Protein AF-A0A3D3RLJ0-F1 (afdb_monomer)

Solvent-accessible surface area (backbone atoms only — not comparable to full-atom values): 13560 Å² total; per-residue (Å²): 111,69,66,59,53,52,29,53,51,27,51,74,69,72,37,46,69,63,21,50,57,50,47,61,55,46,62,79,76,52,66,61,88,41,45,72,49,36,34,52,52,54,50,51,54,49,51,45,35,45,78,69,66,74,50,54,67,69,55,49,44,53,53,42,52,55,43,39,50,55,78,36,96,69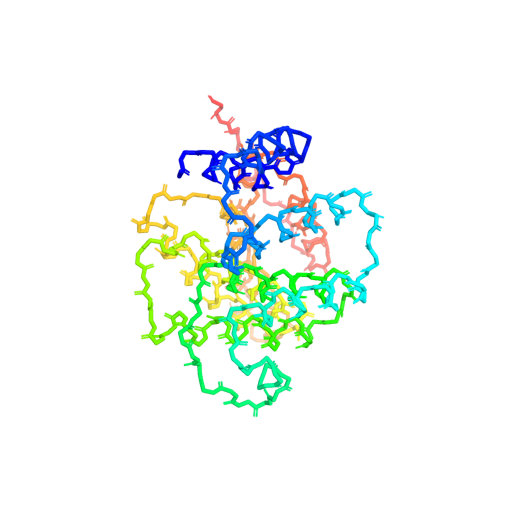,57,69,54,74,77,50,91,76,67,78,66,64,92,69,52,76,63,49,49,51,42,41,47,48,45,17,50,47,28,43,77,68,68,38,41,72,60,14,47,57,36,43,51,51,53,49,48,32,48,71,78,60,69,48,82,93,45,49,69,60,53,37,53,48,26,48,52,51,15,52,43,29,41,77,69,67,39,30,67,63,11,28,52,27,22,49,58,30,49,54,51,24,60,75,70,76,49,67,85,65,45,28,62,36,36,34,42,41,14,51,28,28,45,51,53,27,71,73,44,82,53,68,72,62,23,50,52,23,46,52,50,15,50,51,28,39,48,55,15,40,54,44,17,62,73,69,69,36,62,68,59,44,49,52,51,50,55,50,26,62,77,65,72,50,78,84,58,84,76,76,68,62,79,77,83,125

Nearest PDB structures (foldseek):
  3ro2-assembly1_A  TM=6.031E-01  e=3.476E-03  Mus musculus
  3sf4-assembly2_B  TM=4.672E-01  e=1.781E-03  Homo sapiens
  8amz-assembly1_P  TM=4.996E-01  e=2.260E-02  Spinacia oleracea
  7w3h-assembly1_V  TM=4.876E-01  e=8.738E-01  Homo sapiens
  9dze-assembly1_S  TM=3.596E-01  e=6.494E+00  synthetic construct

Secondary structure (DSSP, 8-state):
-HHHHHHHHHHHTT-HHHHHHHHHHHHTTS-TTSHHHHHHHHHHHHHHHHHTT-S-HHHHHHHHHHHHTTT-S-SGGGGSTT---PPPPHHHHHHHHHHHHHHHHTT-HHHHHHHHHHHHHHHHHH--GGGHHHHHHHHHHHHHHHHHTT-HHHHHHHHHHHHHHHHHTT--TTHHHHHHHHHHHHHHHHHH---HHHHHHHHHHHHHHHHHHHHHHHHTT-HHHHHHHHHHHHHHT-PPPGGGG-----

pLDDT: mean 89.8, std 11.54, range [36.69, 98.0]

Radius of gyration: 20.24 Å; Cα contacts (8 Å, |Δi|>4): 262; chains: 1; bounding box: 46×42×57 Å

Mean predicted aligned error: 5.66 Å

Structure (mmCIF, N/CA/C/O backbone):
data_AF-A0A3D3RLJ0-F1
#
_entry.id   AF-A0A3D3RLJ0-F1
#
loop_
_atom_site.group_PDB
_atom_site.id
_atom_site.type_symbol
_atom_site.label_atom_id
_atom_site.label_alt_id
_atom_site.label_comp_id
_atom_site.label_asym_id
_atom_site.label_entity_id
_atom_site.label_seq_id
_atom_site.pdbx_PDB_ins_code
_atom_site.Cartn_x
_atom_site.Cartn_y
_atom_site.Cartn_z
_atom_site.occupancy
_atom_site.B_iso_or_equiv
_atom_site.auth_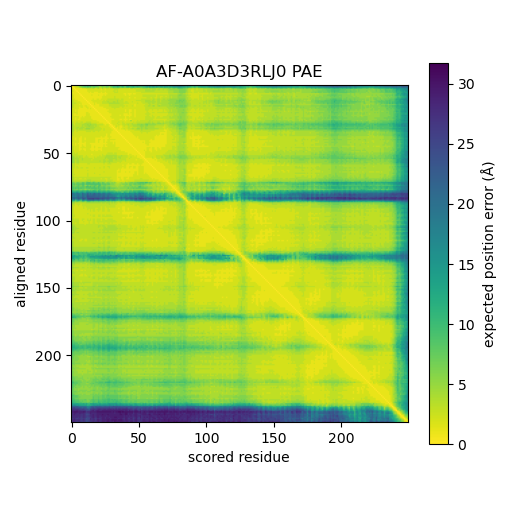seq_id
_atom_site.auth_comp_id
_atom_site.auth_asym_id
_atom_site.auth_atom_id
_atom_site.pdbx_PDB_model_num
ATOM 1 N N . GLN A 1 1 ? 24.036 0.919 -10.569 1.00 65.94 1 GLN A N 1
ATOM 2 C CA . GLN A 1 1 ? 23.345 0.578 -9.308 1.00 65.94 1 GLN A CA 1
ATOM 3 C C . GLN A 1 1 ? 23.006 1.834 -8.513 1.00 65.94 1 GLN A C 1
ATOM 5 O O . GLN A 1 1 ? 21.851 1.982 -8.149 1.00 65.94 1 GLN A O 1
ATOM 10 N N . GLU A 1 2 ? 23.947 2.771 -8.366 1.00 84.56 2 GLU A N 1
ATOM 11 C CA . GLU A 1 2 ? 23.741 4.093 -7.740 1.00 84.56 2 GLU A CA 1
ATOM 12 C C . GLU A 1 2 ? 22.526 4.865 -8.294 1.00 84.56 2 GLU A C 1
ATOM 14 O O . GLU A 1 2 ? 21.602 5.157 -7.544 1.00 84.56 2 GLU A O 1
ATOM 19 N N . LEU A 1 3 ? 22.425 5.036 -9.622 1.00 91.12 3 LEU A N 1
ATOM 20 C CA . LEU A 1 3 ? 21.278 5.726 -10.241 1.00 91.12 3 LEU A CA 1
ATOM 21 C C . LEU A 1 3 ? 19.913 5.102 -9.911 1.00 91.12 3 LEU A C 1
ATOM 23 O O . LEU A 1 3 ? 18.942 5.829 -9.758 1.00 91.12 3 LEU A O 1
ATOM 27 N N . ARG A 1 4 ? 19.814 3.768 -9.798 1.00 93.38 4 ARG A N 1
ATOM 28 C CA . ARG A 1 4 ? 18.534 3.114 -9.468 1.00 93.38 4 ARG A CA 1
ATOM 29 C C . ARG A 1 4 ? 18.098 3.435 -8.044 1.00 93.38 4 ARG A C 1
ATOM 31 O O . ARG A 1 4 ? 16.922 3.654 -7.797 1.00 93.38 4 ARG A O 1
ATOM 38 N N . TRP A 1 5 ? 19.054 3.473 -7.119 1.00 91.75 5 TRP A N 1
ATOM 39 C CA . TRP A 1 5 ? 18.778 3.817 -5.732 1.00 91.75 5 TRP A CA 1
ATOM 40 C C . TRP A 1 5 ? 18.291 5.266 -5.603 1.00 91.75 5 TRP A C 1
ATOM 42 O O . TRP A 1 5 ? 17.298 5.506 -4.924 1.00 91.75 5 TRP A O 1
ATOM 52 N N . GLU A 1 6 ? 18.931 6.211 -6.298 1.00 95.12 6 GLU A N 1
ATOM 53 C CA . GLU A 1 6 ? 18.507 7.619 -6.287 1.00 95.12 6 GLU A CA 1
ATOM 54 C C . GLU A 1 6 ? 17.127 7.815 -6.924 1.00 95.12 6 GLU A C 1
ATOM 56 O O . GLU A 1 6 ? 16.292 8.533 -6.377 1.00 95.12 6 GLU A O 1
ATOM 61 N N . ILE A 1 7 ? 16.857 7.142 -8.048 1.00 96.44 7 ILE A N 1
ATOM 62 C CA . ILE A 1 7 ? 15.535 7.152 -8.686 1.00 96.44 7 ILE A CA 1
ATOM 63 C C . ILE A 1 7 ? 14.475 6.631 -7.709 1.00 96.44 7 ILE A C 1
ATOM 65 O O . ILE A 1 7 ? 13.479 7.313 -7.471 1.00 96.44 7 ILE A O 1
ATOM 69 N N . ASP A 1 8 ? 14.700 5.460 -7.106 1.00 92.88 8 ASP A N 1
ATOM 70 C CA . ASP A 1 8 ? 13.771 4.857 -6.145 1.00 92.88 8 ASP A CA 1
ATOM 71 C C . ASP A 1 8 ? 13.544 5.769 -4.924 1.00 92.88 8 ASP A C 1
ATOM 73 O O . ASP A 1 8 ? 12.422 5.862 -4.422 1.00 92.88 8 ASP A O 1
ATOM 77 N N . PHE A 1 9 ? 14.584 6.475 -4.463 1.00 92.12 9 PHE A N 1
ATOM 78 C CA . PHE A 1 9 ? 14.473 7.469 -3.396 1.00 92.12 9 PHE A CA 1
ATOM 79 C C . PHE A 1 9 ? 13.554 8.629 -3.795 1.00 92.12 9 PHE A C 1
ATOM 81 O O . PHE A 1 9 ? 12.611 8.929 -3.063 1.00 92.12 9 PHE A O 1
ATOM 88 N N . TYR A 1 10 ? 13.780 9.250 -4.959 1.00 95.00 10 TYR A N 1
ATOM 89 C CA . TYR A 1 10 ? 12.960 10.370 -5.430 1.00 95.00 10 TYR A CA 1
ATOM 90 C C . TYR A 1 10 ? 11.506 9.969 -5.697 1.00 95.00 10 TYR A C 1
ATOM 92 O O . TYR A 1 10 ? 10.599 10.730 -5.351 1.00 95.00 10 TYR A O 1
ATOM 100 N N . ILE A 1 11 ? 11.268 8.763 -6.224 1.00 92.94 11 ILE A N 1
ATOM 101 C CA . ILE A 1 11 ? 9.917 8.191 -6.341 1.00 92.94 11 ILE A CA 1
ATOM 102 C C . ILE A 1 11 ? 9.271 8.067 -4.959 1.00 92.94 11 ILE A C 1
ATOM 104 O O . ILE A 1 11 ? 8.136 8.497 -4.775 1.00 92.94 11 ILE A O 1
ATOM 108 N N . GLY A 1 12 ? 9.997 7.532 -3.972 1.00 86.00 12 GLY A N 1
ATOM 109 C CA . GLY A 1 12 ? 9.488 7.340 -2.612 1.00 86.00 12 GLY A CA 1
ATOM 110 C C . GLY A 1 12 ? 9.082 8.632 -1.893 1.00 86.00 12 GLY A C 1
ATOM 111 O O . GLY A 1 12 ? 8.250 8.586 -0.990 1.00 86.00 12 GLY A O 1
ATOM 112 N N . ILE A 1 13 ? 9.632 9.781 -2.300 1.00 86.88 13 ILE A N 1
ATOM 113 C CA . ILE A 1 13 ? 9.264 11.111 -1.784 1.00 86.88 13 ILE A CA 1
ATOM 114 C C . ILE A 1 13 ? 8.429 11.936 -2.778 1.00 86.88 13 ILE A C 1
ATOM 116 O O . ILE A 1 13 ? 8.329 13.152 -2.622 1.00 86.88 13 ILE A O 1
ATOM 120 N N . HIS A 1 14 ? 7.834 11.293 -3.790 1.00 88.94 14 HIS A N 1
ATOM 121 C CA . HIS A 1 14 ? 6.952 11.905 -4.797 1.00 88.94 14 HIS A CA 1
ATOM 122 C C . HIS A 1 14 ? 7.591 13.045 -5.620 1.00 88.94 14 HIS A C 1
ATOM 124 O O . HIS A 1 14 ? 6.908 13.910 -6.168 1.00 88.94 14 HIS A O 1
ATOM 130 N N . LYS A 1 15 ? 8.920 13.044 -5.754 1.00 94.19 15 LYS A N 1
ATOM 131 C CA . LYS A 1 15 ? 9.687 14.000 -6.567 1.00 94.19 15 LYS A CA 1
ATOM 132 C C . LYS A 1 15 ? 9.944 13.439 -7.965 1.00 94.19 15 LYS A C 1
ATOM 134 O O . LYS A 1 15 ? 11.054 13.050 -8.328 1.00 94.19 15 LYS A O 1
ATOM 139 N N . VAL A 1 16 ? 8.870 13.342 -8.746 1.00 95.44 16 VAL A N 1
ATOM 140 C CA . VAL A 1 16 ? 8.878 12.612 -10.025 1.00 95.44 16 VAL A CA 1
ATOM 141 C C . VAL A 1 16 ? 9.687 13.282 -11.135 1.00 95.44 16 VAL A C 1
ATOM 143 O O . VAL A 1 16 ? 10.172 12.590 -12.023 1.00 95.44 16 VAL A O 1
ATOM 146 N N . ASN A 1 17 ? 9.891 14.601 -11.081 1.00 96.25 17 ASN A N 1
ATOM 147 C CA . ASN A 1 17 ? 10.682 15.316 -12.087 1.00 96.25 17 ASN A CA 1
ATOM 148 C C . ASN A 1 17 ? 12.181 15.014 -11.937 1.00 96.25 17 ASN A C 1
ATOM 150 O O . ASN A 1 17 ? 12.869 14.765 -12.925 1.00 96.25 17 ASN A O 1
ATOM 154 N N . GLU A 1 18 ? 12.685 14.989 -10.703 1.00 96.88 18 GLU A N 1
ATOM 155 C CA . GLU A 1 18 ? 14.054 14.587 -10.385 1.00 96.88 18 GLU A CA 1
ATOM 156 C C . GLU A 1 18 ? 14.287 13.113 -10.745 1.00 96.88 18 GLU A C 1
ATOM 158 O O . GLU A 1 18 ? 15.282 12.780 -11.395 1.00 96.88 18 GLU A O 1
ATOM 163 N N . ALA A 1 19 ? 13.328 12.239 -10.414 1.00 96.88 19 ALA A N 1
ATOM 164 C CA . ALA A 1 19 ? 13.372 10.833 -10.807 1.00 96.88 19 ALA A CA 1
ATOM 165 C C . ALA A 1 19 ? 13.430 10.663 -12.339 1.00 96.88 19 ALA A C 1
ATOM 167 O O . ALA A 1 19 ? 14.240 9.882 -12.838 1.00 96.88 19 ALA A O 1
ATOM 168 N N . GLU A 1 20 ? 12.628 11.417 -13.097 1.00 97.44 20 GLU A N 1
ATOM 169 C CA . GLU A 1 20 ? 12.595 11.363 -14.566 1.00 97.44 20 GLU A CA 1
ATOM 170 C C . GLU A 1 20 ? 13.924 11.805 -15.200 1.00 97.44 20 GLU A C 1
ATOM 172 O O . GLU A 1 20 ? 14.407 11.185 -16.153 1.00 97.44 20 GLU A O 1
ATOM 177 N N . GLN A 1 21 ? 14.563 12.848 -14.660 1.00 97.12 21 GLN A N 1
ATOM 178 C CA . GLN A 1 21 ? 15.877 13.298 -15.130 1.00 97.12 21 GLN A CA 1
ATOM 179 C C . GLN A 1 21 ? 16.934 12.199 -14.972 1.00 97.12 21 GLN A C 1
ATOM 181 O O . GLN A 1 21 ? 17.660 11.891 -15.923 1.00 97.12 21 GLN A O 1
ATOM 186 N N . LEU A 1 22 ? 16.987 11.562 -13.800 1.00 97.25 22 LEU A N 1
ATOM 187 C CA . LEU A 1 22 ? 17.911 10.459 -13.533 1.00 97.25 22 LEU A CA 1
ATOM 188 C C . LEU A 1 22 ? 17.583 9.216 -14.368 1.00 97.25 22 LEU A C 1
ATOM 190 O O . LEU A 1 22 ? 18.494 8.556 -14.876 1.00 97.25 22 LEU A O 1
ATOM 194 N N . LEU A 1 23 ? 16.299 8.926 -14.580 1.00 97.38 23 LEU A N 1
ATOM 195 C CA . LEU A 1 23 ? 15.846 7.828 -15.430 1.00 97.38 23 LEU A CA 1
ATOM 196 C C . LEU A 1 23 ? 16.336 8.001 -16.871 1.00 97.38 23 LEU A C 1
ATOM 198 O O . LEU A 1 23 ? 16.880 7.066 -17.459 1.00 97.38 23 LEU A O 1
ATOM 202 N N . ASN A 1 24 ? 16.234 9.214 -17.421 1.00 96.75 24 ASN A N 1
ATOM 203 C CA . ASN A 1 24 ? 16.733 9.538 -18.758 1.00 96.75 24 ASN A CA 1
ATOM 204 C C . ASN A 1 24 ? 18.255 9.361 -18.887 1.00 96.75 24 ASN A C 1
ATOM 206 O O . ASN A 1 24 ? 18.747 8.981 -19.953 1.00 96.75 24 ASN A O 1
ATOM 210 N N . LEU A 1 25 ? 19.014 9.602 -17.814 1.00 96.31 25 LEU A N 1
ATOM 211 C CA . LEU A 1 25 ? 20.450 9.308 -17.772 1.00 96.31 25 LEU A CA 1
ATOM 212 C C . LEU A 1 25 ? 20.719 7.802 -17.704 1.00 96.31 25 LEU A C 1
ATOM 214 O O . LEU A 1 25 ? 21.619 7.312 -18.389 1.00 96.31 25 LEU A O 1
ATOM 218 N N . LEU A 1 26 ? 19.944 7.064 -16.906 1.00 96.62 26 LEU A N 1
ATOM 219 C CA . LEU A 1 26 ? 20.077 5.616 -16.761 1.00 96.62 26 LEU A CA 1
ATOM 220 C C . LEU A 1 26 ? 19.779 4.881 -18.074 1.00 96.62 26 LEU A C 1
ATOM 222 O O . LEU A 1 26 ? 20.545 3.995 -18.450 1.00 96.62 26 LEU A O 1
ATOM 226 N N . LYS A 1 27 ? 18.736 5.291 -18.808 1.00 96.19 27 LYS A N 1
ATOM 227 C CA . LYS A 1 27 ? 18.350 4.706 -20.108 1.00 96.19 27 LYS A CA 1
ATOM 228 C C . LYS A 1 27 ? 19.483 4.713 -21.136 1.00 96.19 27 LYS A C 1
ATOM 230 O O . LYS A 1 27 ? 19.564 3.809 -21.953 1.00 96.19 27 LYS A O 1
ATOM 235 N N . LYS A 1 28 ? 20.383 5.701 -21.080 1.00 95.19 28 LYS A N 1
ATOM 236 C CA . LYS A 1 28 ? 21.546 5.801 -21.984 1.00 95.19 28 LYS A CA 1
ATOM 237 C C . LYS A 1 28 ? 22.690 4.851 -21.620 1.00 95.19 28 LYS A C 1
ATOM 239 O O . LYS A 1 28 ? 23.607 4.681 -22.414 1.00 95.19 28 LYS A O 1
ATOM 244 N N . LYS A 1 29 ? 22.682 4.300 -20.404 1.00 95.00 29 LYS A N 1
ATOM 245 C CA . LYS A 1 29 ? 23.782 3.508 -19.830 1.00 95.00 29 LYS A CA 1
ATOM 246 C C . LYS A 1 29 ? 23.445 2.027 -19.680 1.00 95.00 29 LYS A C 1
ATOM 248 O O . LYS A 1 29 ? 24.333 1.253 -19.336 1.00 95.00 29 LYS A O 1
ATOM 253 N N . ILE A 1 30 ? 22.180 1.650 -19.850 1.00 94.81 30 ILE A N 1
ATOM 254 C CA . ILE A 1 30 ? 21.690 0.310 -19.539 1.00 94.81 30 ILE A CA 1
ATOM 255 C C . ILE A 1 30 ? 21.205 -0.403 -20.797 1.00 94.81 30 ILE A C 1
ATOM 257 O O . ILE A 1 30 ? 20.628 0.213 -21.689 1.00 94.81 30 ILE A O 1
ATOM 261 N N . ASP A 1 31 ? 21.441 -1.709 -20.853 1.00 94.06 31 ASP A N 1
ATOM 262 C CA . ASP A 1 31 ? 20.952 -2.561 -21.929 1.00 94.06 31 ASP A CA 1
ATOM 263 C C . ASP A 1 31 ? 19.468 -2.883 -21.717 1.00 94.06 31 ASP A C 1
ATOM 265 O O . ASP A 1 31 ? 19.106 -3.559 -20.750 1.00 94.06 31 ASP A O 1
ATOM 269 N N . LEU A 1 32 ? 18.624 -2.379 -22.618 1.00 93.31 32 LEU A N 1
ATOM 270 C CA . LEU A 1 32 ? 17.174 -2.580 -22.605 1.00 93.31 32 LEU A CA 1
ATOM 271 C C . LEU A 1 32 ? 16.736 -3.886 -23.280 1.00 93.31 32 LEU A C 1
ATOM 273 O O . LEU A 1 32 ? 15.552 -4.185 -23.254 1.00 93.31 32 LEU A O 1
ATOM 277 N N . THR A 1 33 ? 17.653 -4.666 -23.864 1.00 94.94 33 THR A N 1
ATOM 278 C CA . THR A 1 33 ? 17.326 -6.019 -24.354 1.00 94.94 33 THR A CA 1
ATOM 279 C C . THR A 1 33 ? 17.202 -7.030 -23.212 1.00 94.94 33 THR A C 1
ATOM 281 O O . THR A 1 33 ? 16.602 -8.090 -23.377 1.00 94.94 33 THR A O 1
ATOM 284 N N . ASN A 1 34 ? 17.730 -6.692 -22.031 1.00 96.06 34 ASN A N 1
ATOM 285 C CA . ASN A 1 34 ? 17.531 -7.464 -20.815 1.00 96.06 34 ASN A CA 1
ATOM 286 C C . ASN A 1 34 ? 16.141 -7.156 -20.210 1.00 96.06 34 ASN A C 1
ATOM 288 O O . ASN A 1 34 ? 15.898 -6.003 -19.824 1.00 96.06 34 ASN A O 1
ATOM 292 N N . PRO A 1 35 ? 15.268 -8.165 -20.027 1.00 96.12 35 PRO A N 1
ATOM 293 C CA . PRO A 1 35 ? 13.893 -7.953 -19.571 1.00 96.12 35 PRO A CA 1
ATOM 294 C C . PRO A 1 35 ? 13.796 -7.314 -18.178 1.00 96.12 35 PRO A C 1
ATOM 296 O O . PRO A 1 35 ? 12.911 -6.498 -17.937 1.00 96.12 35 PRO A O 1
ATOM 299 N N . TYR A 1 36 ? 14.739 -7.583 -17.268 1.00 95.38 36 TYR A N 1
ATOM 300 C CA . TYR A 1 36 ? 14.759 -6.973 -15.931 1.00 95.38 36 TYR A CA 1
ATOM 301 C C . TYR A 1 36 ? 15.125 -5.481 -15.969 1.00 95.38 36 TYR A C 1
ATOM 303 O O . TYR A 1 36 ? 14.695 -4.689 -15.124 1.00 95.38 36 TYR A O 1
ATOM 311 N N . ASN A 1 37 ? 15.944 -5.068 -16.940 1.00 95.81 37 ASN A N 1
ATOM 312 C CA . ASN A 1 37 ? 16.254 -3.656 -17.150 1.00 95.81 37 ASN A CA 1
ATOM 313 C C . ASN A 1 37 ? 15.075 -2.932 -17.790 1.00 95.81 37 ASN A C 1
ATOM 315 O O . ASN A 1 37 ? 14.712 -1.849 -17.329 1.00 95.81 37 ASN A O 1
ATOM 319 N N . GLU A 1 38 ? 14.466 -3.542 -18.805 1.00 96.88 38 GLU A N 1
ATOM 320 C CA . GLU A 1 38 ? 13.273 -3.015 -19.459 1.00 96.88 38 GLU A CA 1
ATOM 321 C C . GLU A 1 38 ? 12.114 -2.852 -18.466 1.00 96.88 38 GLU A C 1
ATOM 323 O O . GLU A 1 38 ? 11.544 -1.762 -18.368 1.00 96.88 38 GLU A O 1
ATOM 328 N N . GLN A 1 39 ? 11.826 -3.890 -17.673 1.00 97.50 39 GLN A N 1
ATOM 329 C CA . GLN A 1 39 ? 10.790 -3.866 -16.643 1.00 97.50 39 GLN A CA 1
ATOM 330 C C . GLN A 1 39 ? 11.020 -2.723 -15.655 1.00 97.50 39 GLN A C 1
ATOM 332 O O . GLN A 1 39 ? 10.098 -1.956 -15.388 1.00 97.50 39 GLN A O 1
ATOM 337 N N . TYR A 1 40 ? 12.243 -2.565 -15.136 1.00 97.44 40 TYR A N 1
ATOM 338 C CA . TYR A 1 40 ? 12.548 -1.485 -14.199 1.00 97.44 40 TYR A CA 1
ATOM 339 C C . TYR A 1 40 ? 12.283 -0.103 -14.805 1.00 97.44 40 TYR A C 1
ATOM 341 O O . TYR A 1 40 ? 11.604 0.712 -14.182 1.00 97.44 40 TYR A O 1
ATOM 349 N N . ILE A 1 41 ? 12.792 0.160 -16.014 1.00 97.56 41 ILE A N 1
ATOM 350 C CA . ILE A 1 41 ? 12.635 1.465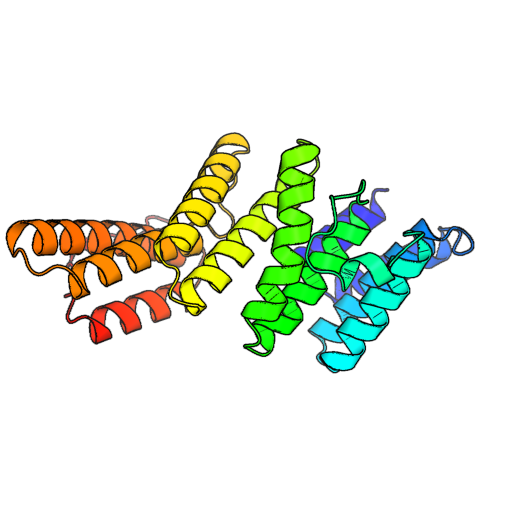 -16.666 1.00 97.56 41 ILE A CA 1
ATOM 351 C C . ILE A 1 41 ? 11.158 1.769 -16.906 1.00 97.56 41 ILE A C 1
ATOM 353 O O . ILE A 1 41 ? 10.675 2.811 -16.465 1.00 97.56 41 ILE A O 1
ATOM 357 N N . LYS A 1 42 ? 10.427 0.847 -17.540 1.00 98.00 42 LYS A N 1
ATOM 358 C CA . LYS A 1 42 ? 9.012 1.056 -17.864 1.00 98.00 42 LYS A CA 1
ATOM 359 C C . LYS A 1 42 ? 8.132 1.141 -16.616 1.00 98.00 42 LYS A C 1
ATOM 361 O O . LYS A 1 42 ? 7.191 1.929 -16.595 1.00 98.00 42 LYS A O 1
ATOM 366 N N . LYS A 1 43 ? 8.459 0.397 -15.553 1.00 97.69 43 LYS A N 1
ATOM 367 C CA . LYS A 1 43 ? 7.807 0.519 -14.240 1.00 97.69 43 LYS A CA 1
ATOM 368 C C . LYS A 1 43 ? 7.954 1.941 -13.699 1.00 97.69 43 LYS A C 1
ATOM 370 O O . LYS A 1 43 ? 6.967 2.538 -13.283 1.00 97.69 43 LYS A O 1
ATOM 375 N N . VAL A 1 44 ? 9.167 2.499 -13.710 1.00 97.56 44 VAL A N 1
ATOM 376 C CA . VAL A 1 44 ? 9.402 3.875 -13.244 1.00 97.56 44 VAL A CA 1
ATOM 377 C C . VAL A 1 44 ? 8.661 4.895 -14.117 1.00 97.56 44 VAL A C 1
ATOM 379 O O . VAL A 1 44 ? 8.028 5.799 -13.579 1.00 97.56 44 VAL A O 1
ATOM 382 N N . GLU A 1 45 ? 8.667 4.733 -15.443 1.00 97.75 45 GLU A N 1
ATOM 383 C CA . GLU A 1 45 ? 7.890 5.590 -16.355 1.00 97.75 45 GLU A CA 1
ATOM 384 C C . GLU A 1 45 ? 6.382 5.514 -16.072 1.00 97.75 45 GLU A C 1
ATOM 386 O O . GLU A 1 45 ? 5.690 6.530 -16.111 1.00 97.75 45 GLU A O 1
ATOM 391 N N . LEU A 1 46 ? 5.857 4.324 -15.766 1.00 97.94 46 LEU A N 1
ATOM 392 C CA . LEU A 1 46 ? 4.462 4.137 -15.372 1.00 97.94 46 LEU A CA 1
ATOM 393 C C . LEU A 1 46 ? 4.142 4.854 -14.051 1.00 97.94 46 LEU A C 1
ATOM 395 O O . LEU A 1 46 ? 3.136 5.554 -13.982 1.00 97.94 46 LEU A O 1
ATOM 399 N N . PHE A 1 47 ? 5.006 4.747 -13.037 1.00 95.62 47 PHE A N 1
ATOM 400 C CA . PHE A 1 47 ? 4.843 5.481 -11.775 1.00 95.62 47 PHE A CA 1
ATOM 401 C C . PHE A 1 47 ? 4.845 7.000 -11.972 1.00 95.62 47 PHE A C 1
ATOM 403 O O . PHE A 1 47 ? 3.985 7.683 -11.427 1.00 95.62 47 PHE A O 1
ATOM 410 N N . ILE A 1 48 ? 5.774 7.532 -12.772 1.00 97.19 48 ILE A N 1
ATOM 411 C CA . ILE A 1 48 ? 5.839 8.973 -13.063 1.00 97.19 48 ILE A CA 1
ATOM 412 C C . ILE A 1 48 ? 4.541 9.446 -13.729 1.00 97.19 48 ILE A C 1
ATOM 414 O O . ILE A 1 48 ? 4.001 10.485 -13.349 1.00 97.19 48 ILE A O 1
ATOM 418 N N . ARG A 1 49 ? 4.014 8.678 -14.691 1.00 97.31 49 ARG A N 1
ATOM 419 C CA . ARG A 1 49 ? 2.747 9.008 -15.354 1.00 97.31 49 ARG A CA 1
ATOM 420 C C . ARG A 1 49 ? 1.534 8.898 -14.413 1.00 97.31 49 ARG A C 1
ATOM 422 O O . ARG A 1 49 ? 0.649 9.746 -14.498 1.00 97.31 49 ARG A O 1
ATOM 429 N N . ASP A 1 50 ? 1.486 7.916 -13.504 1.00 95.06 50 ASP A N 1
ATOM 430 C CA . ASP A 1 50 ? 0.425 7.806 -12.476 1.00 95.06 50 ASP A CA 1
ATOM 431 C C . ASP A 1 50 ? 0.413 9.022 -11.543 1.00 95.06 50 ASP A C 1
ATOM 433 O O . ASP A 1 50 ? -0.629 9.633 -11.330 1.00 95.06 50 ASP A O 1
ATOM 437 N N . GLU A 1 51 ? 1.581 9.439 -11.049 1.00 93.62 51 GLU A N 1
ATOM 438 C CA . GLU A 1 51 ? 1.717 10.615 -10.176 1.00 93.62 51 GLU A CA 1
ATOM 439 C C . GLU A 1 51 ? 1.305 11.922 -10.876 1.00 93.62 51 GLU A C 1
ATOM 441 O O . GLU A 1 51 ? 0.801 12.848 -10.240 1.00 93.62 51 GLU A O 1
ATOM 446 N N . ARG A 1 52 ? 1.460 11.990 -12.205 1.00 95.31 52 ARG A N 1
ATOM 447 C CA . ARG A 1 52 ? 0.963 13.096 -13.041 1.00 95.31 52 ARG A CA 1
ATOM 448 C C . ARG A 1 52 ? -0.520 12.969 -13.410 1.00 95.31 52 ARG A C 1
ATOM 450 O O . ARG A 1 52 ? -1.061 13.876 -14.038 1.00 95.31 52 ARG A O 1
ATOM 457 N N . ASN A 1 53 ? -1.198 11.901 -12.987 1.00 94.25 53 ASN A N 1
ATOM 458 C CA . ASN A 1 53 ? -2.578 11.558 -13.353 1.00 94.25 53 ASN A CA 1
ATOM 459 C C . ASN A 1 53 ? -2.785 11.392 -14.873 1.00 94.25 53 ASN A C 1
ATOM 461 O O . ASN A 1 53 ? -3.850 11.698 -15.407 1.00 94.25 53 ASN A O 1
ATOM 465 N N . GLU A 1 54 ? -1.766 10.907 -15.584 1.00 96.06 54 GLU A N 1
ATOM 466 C CA . GLU A 1 54 ? -1.782 10.712 -17.043 1.00 96.06 54 GLU A CA 1
ATOM 467 C C . GLU A 1 54 ? -2.263 9.309 -17.457 1.00 96.06 54 GLU A C 1
ATOM 469 O O . GLU A 1 54 ? -2.403 9.013 -18.646 1.00 96.06 54 GLU A O 1
ATOM 474 N N . VAL A 1 55 ? -2.499 8.416 -16.491 1.00 95.56 55 VAL A N 1
ATOM 475 C CA . VAL A 1 55 ? -2.869 7.013 -16.718 1.00 95.56 55 VAL A CA 1
ATOM 476 C C . VAL A 1 55 ? -4.132 6.699 -15.925 1.00 95.56 55 VAL A C 1
ATOM 478 O O . VAL A 1 55 ? -4.225 7.002 -14.738 1.00 95.56 55 VAL A O 1
ATOM 481 N N . SER A 1 56 ? -5.126 6.098 -16.583 1.00 96.00 56 SER A N 1
ATOM 482 C CA . SER A 1 56 ? -6.320 5.614 -15.889 1.00 96.00 56 SER A CA 1
ATOM 483 C C . SER A 1 56 ? -5.978 4.398 -15.033 1.00 96.00 56 SER A C 1
ATOM 485 O O . SER A 1 56 ? -5.041 3.657 -15.316 1.00 96.00 56 SER A O 1
ATOM 487 N N . CYS A 1 57 ? -6.776 4.137 -14.005 1.00 93.62 57 CYS A N 1
ATOM 488 C CA . CYS A 1 57 ? -6.537 2.998 -13.125 1.00 93.62 57 CYS A CA 1
ATOM 489 C C . CYS A 1 57 ? -6.544 1.648 -13.856 1.00 93.62 57 CYS A C 1
ATOM 491 O O . CYS A 1 57 ? -5.688 0.809 -13.596 1.00 93.62 57 CYS A O 1
ATOM 493 N N . GLU A 1 58 ? -7.475 1.455 -14.793 1.00 94.31 58 GLU A N 1
ATOM 494 C CA . GLU A 1 58 ? -7.551 0.245 -15.625 1.00 94.31 58 GLU A CA 1
ATOM 495 C C . GLU A 1 58 ? -6.272 0.065 -16.446 1.00 94.31 58 GLU A C 1
ATOM 497 O O . GLU A 1 58 ? -5.664 -1.004 -16.427 1.00 94.31 58 GLU A O 1
ATOM 502 N N . LYS A 1 59 ? -5.807 1.150 -17.077 1.00 97.06 59 LYS A N 1
ATOM 503 C CA . LYS A 1 59 ? -4.587 1.150 -17.881 1.00 97.06 59 LYS A CA 1
ATOM 504 C C . LYS A 1 59 ? -3.336 0.926 -17.033 1.00 97.06 59 LYS A C 1
ATOM 506 O O . LYS A 1 59 ? -2.435 0.218 -17.464 1.00 97.06 59 LYS A O 1
ATOM 511 N N . TYR A 1 60 ? -3.280 1.472 -15.817 1.00 97.44 60 TYR A N 1
ATOM 512 C CA . TYR A 1 60 ? -2.167 1.219 -14.900 1.00 97.44 60 TYR A CA 1
ATOM 513 C C . TYR A 1 60 ? -2.061 -0.268 -14.561 1.00 97.44 60 TYR A C 1
ATOM 515 O O . TYR A 1 60 ? -0.964 -0.824 -14.550 1.00 97.44 60 TYR A O 1
ATOM 523 N N . ILE A 1 61 ? -3.195 -0.917 -14.281 1.00 95.69 61 ILE A N 1
ATOM 524 C CA . ILE A 1 61 ? -3.237 -2.344 -13.953 1.00 95.69 61 ILE A CA 1
ATOM 525 C C . ILE A 1 61 ? -2.830 -3.178 -15.172 1.00 95.69 61 ILE A C 1
ATOM 527 O O . ILE A 1 61 ? -1.986 -4.060 -15.034 1.00 95.69 61 ILE A O 1
ATOM 531 N N . GLU A 1 62 ? -3.370 -2.874 -16.354 1.00 95.88 62 GLU A N 1
ATOM 532 C CA . GLU A 1 62 ? -3.013 -3.543 -17.612 1.00 95.88 62 GLU A CA 1
ATOM 533 C C . GLU A 1 62 ? -1.510 -3.439 -17.905 1.00 95.88 62 GLU A C 1
ATOM 535 O O . GLU A 1 62 ? -0.839 -4.456 -18.090 1.00 95.88 62 GLU A O 1
ATOM 540 N N . GLU A 1 63 ? -0.956 -2.223 -17.876 1.00 97.75 63 GLU A N 1
ATOM 541 C CA . GLU A 1 63 ? 0.472 -2.002 -18.099 1.00 97.75 63 GLU A CA 1
ATOM 542 C C . GLU A 1 63 ? 1.318 -2.686 -17.013 1.00 97.75 63 GLU A C 1
ATOM 544 O O . GLU A 1 63 ? 2.334 -3.297 -17.330 1.00 97.75 63 GLU A O 1
ATOM 549 N N . SER A 1 64 ? 0.891 -2.672 -15.746 1.00 97.06 64 SER A N 1
ATOM 550 C CA . SER A 1 64 ? 1.605 -3.360 -14.659 1.00 97.06 64 SER A CA 1
ATOM 551 C C . SER A 1 64 ? 1.655 -4.876 -14.859 1.00 97.06 64 SER A C 1
ATOM 553 O O . SER A 1 64 ? 2.703 -5.483 -14.645 1.00 97.06 64 SER A O 1
ATOM 555 N N . LEU A 1 65 ? 0.552 -5.494 -15.295 1.00 95.12 65 LEU A N 1
ATOM 556 C CA . LEU A 1 65 ? 0.503 -6.924 -15.616 1.00 95.12 65 LEU A CA 1
ATOM 557 C C . LEU A 1 65 ? 1.386 -7.257 -16.827 1.00 95.12 65 LEU A C 1
ATOM 559 O O . LEU A 1 65 ? 2.108 -8.251 -16.799 1.00 95.12 65 LEU A O 1
ATOM 563 N N . ALA A 1 66 ? 1.401 -6.399 -17.852 1.00 95.94 66 ALA A N 1
ATOM 564 C CA . ALA A 1 66 ? 2.297 -6.555 -18.996 1.00 95.94 66 ALA A CA 1
ATOM 565 C C . ALA A 1 66 ? 3.779 -6.451 -18.591 1.00 95.94 66 ALA A C 1
ATOM 567 O O . ALA A 1 66 ? 4.619 -7.178 -19.114 1.00 95.94 66 ALA A O 1
ATOM 568 N N . LEU A 1 67 ? 4.110 -5.582 -17.630 1.00 97.31 67 LEU A N 1
ATOM 569 C CA . LEU A 1 67 ? 5.464 -5.474 -17.086 1.00 97.31 67 LEU A CA 1
ATOM 570 C C . LEU A 1 67 ? 5.859 -6.684 -16.244 1.00 97.31 67 LEU A C 1
ATOM 572 O O . LEU A 1 67 ? 7.012 -7.105 -16.314 1.00 97.31 67 LEU A O 1
ATOM 576 N N . LEU A 1 68 ? 4.931 -7.260 -15.476 1.00 95.38 68 LEU A N 1
ATOM 577 C CA . LEU A 1 68 ? 5.159 -8.524 -14.771 1.00 95.38 68 LEU A CA 1
ATOM 578 C C . LEU A 1 68 ? 5.482 -9.652 -15.764 1.00 95.38 68 LEU A C 1
ATOM 580 O O . LEU A 1 68 ? 6.412 -10.415 -15.523 1.00 95.38 68 LEU A O 1
ATOM 584 N N . ALA A 1 69 ? 4.810 -9.691 -16.919 1.00 94.81 69 ALA A N 1
ATOM 585 C CA . ALA A 1 69 ? 5.019 -10.709 -17.956 1.00 94.81 69 ALA A CA 1
ATOM 586 C C . ALA A 1 69 ? 6.405 -10.678 -18.617 1.00 94.81 69 ALA A C 1
ATOM 588 O O . ALA A 1 69 ? 6.773 -11.628 -19.300 1.00 94.81 69 ALA A O 1
ATOM 5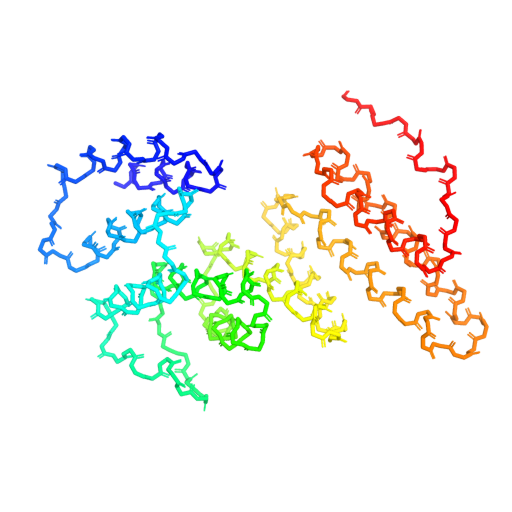89 N N . LEU A 1 70 ? 7.189 -9.612 -18.421 1.00 94.56 70 LEU A N 1
ATOM 590 C CA . LEU A 1 70 ? 8.568 -9.561 -18.912 1.00 94.56 70 LEU A CA 1
ATOM 591 C C . LEU A 1 70 ? 9.505 -10.489 -18.129 1.00 94.56 70 LEU A C 1
ATOM 593 O O . LEU A 1 70 ? 10.519 -10.916 -18.676 1.00 94.56 70 LEU A O 1
ATOM 597 N N . THR A 1 71 ? 9.214 -10.758 -16.853 1.00 93.94 71 THR A N 1
ATOM 598 C CA . THR A 1 71 ? 10.128 -11.485 -15.950 1.00 93.94 71 THR A CA 1
ATOM 599 C C . THR A 1 71 ? 9.470 -12.638 -15.200 1.00 93.94 71 THR A C 1
ATOM 601 O O . THR A 1 71 ? 10.182 -13.424 -14.577 1.00 93.94 71 THR A O 1
ATOM 604 N N . LEU A 1 72 ? 8.142 -12.745 -15.262 1.00 90.50 72 LEU A N 1
ATOM 605 C CA . LEU A 1 72 ? 7.365 -13.806 -14.644 1.00 90.50 72 LEU A CA 1
ATOM 606 C C . LEU A 1 72 ? 6.761 -14.717 -15.721 1.00 90.50 72 LEU A C 1
ATOM 608 O O . LEU A 1 72 ? 5.961 -14.257 -16.532 1.00 90.50 72 LEU A O 1
ATOM 612 N N . ASP A 1 73 ? 7.123 -16.003 -15.692 1.00 84.56 73 ASP A N 1
ATOM 613 C CA . ASP A 1 73 ? 6.748 -16.987 -16.724 1.00 84.56 73 ASP A CA 1
ATOM 614 C C . ASP A 1 73 ? 5.232 -17.226 -16.824 1.00 84.56 73 ASP A C 1
ATOM 616 O O . ASP A 1 73 ? 4.692 -17.389 -17.916 1.00 84.56 73 ASP A O 1
ATOM 620 N N . ASP A 1 74 ? 4.538 -17.228 -15.684 1.00 85.75 74 ASP A N 1
ATOM 621 C CA . ASP A 1 74 ? 3.086 -17.372 -15.607 1.00 85.75 74 ASP A CA 1
ATOM 622 C C . ASP A 1 74 ? 2.504 -16.212 -14.795 1.00 85.75 74 ASP A C 1
ATOM 624 O O . ASP A 1 74 ? 2.549 -16.192 -13.563 1.00 85.75 74 ASP A O 1
ATOM 628 N N . VAL A 1 75 ? 2.006 -15.200 -15.508 1.00 87.00 75 VAL A N 1
ATOM 629 C CA . VAL A 1 75 ? 1.298 -14.044 -14.933 1.00 87.00 75 VAL A CA 1
ATOM 630 C C . VAL A 1 75 ? -0.175 -14.354 -14.696 1.00 87.00 75 VAL A C 1
ATOM 632 O O . VAL A 1 75 ? -0.794 -13.742 -13.825 1.00 87.00 75 VAL A O 1
ATOM 635 N N . GLU A 1 76 ? -0.750 -15.305 -15.432 1.00 84.69 76 GLU A N 1
ATOM 636 C CA . GLU A 1 76 ? -2.171 -15.641 -15.326 1.00 84.69 76 GLU A CA 1
ATOM 637 C C . GLU A 1 76 ? -2.490 -16.262 -13.964 1.00 84.69 76 GLU A C 1
ATOM 639 O O . GLU A 1 76 ? -3.534 -15.938 -13.391 1.00 84.69 76 GLU A O 1
ATOM 644 N N . ARG A 1 77 ? -1.541 -16.995 -13.359 1.00 84.56 77 ARG A N 1
ATOM 645 C CA . ARG A 1 77 ? -1.658 -17.471 -11.967 1.00 84.56 77 ARG A CA 1
ATOM 646 C C . ARG A 1 77 ? -1.955 -16.358 -10.957 1.00 84.56 77 ARG A C 1
ATOM 648 O O . ARG A 1 77 ? -2.590 -16.593 -9.930 1.00 84.56 77 ARG A O 1
ATOM 655 N N . LEU A 1 78 ? -1.573 -15.106 -11.244 1.00 84.19 78 LEU A N 1
ATOM 656 C CA . LEU A 1 78 ? -1.859 -13.981 -10.351 1.00 84.19 78 LEU A CA 1
ATOM 657 C C . LEU A 1 78 ? -3.364 -13.663 -10.262 1.00 84.19 78 LEU A C 1
ATOM 659 O O . LEU A 1 78 ? -3.807 -13.030 -9.295 1.00 84.19 78 LEU A O 1
ATOM 663 N N . LYS A 1 79 ? -4.164 -14.118 -11.232 1.00 77.12 79 LYS A N 1
ATOM 664 C CA . LYS A 1 79 ? -5.626 -13.983 -11.228 1.00 77.12 79 LYS A CA 1
ATOM 665 C C . LYS A 1 79 ? -6.309 -15.057 -10.378 1.00 77.12 79 LYS A C 1
ATOM 667 O O . LYS A 1 79 ? -7.444 -14.847 -9.953 1.00 77.12 79 LYS A O 1
ATOM 672 N N . GLU A 1 80 ? -5.631 -16.163 -10.085 1.00 76.94 80 GLU A N 1
ATOM 673 C CA . GLU A 1 80 ? -6.205 -17.299 -9.367 1.00 76.94 80 GLU A CA 1
ATOM 674 C C . GLU A 1 80 ? -6.237 -17.081 -7.843 1.00 76.94 80 GLU A C 1
ATOM 676 O O . GLU A 1 80 ? -5.361 -16.445 -7.229 1.00 76.94 80 GLU A O 1
ATOM 681 N N . GLU A 1 81 ? -7.290 -17.605 -7.211 1.00 63.19 81 GLU A N 1
ATOM 682 C CA . GLU A 1 81 ? -7.420 -17.661 -5.757 1.00 63.19 81 GLU A CA 1
ATOM 683 C C . GLU A 1 81 ? -6.715 -18.913 -5.244 1.00 63.19 81 GLU A C 1
ATOM 685 O O . GLU A 1 81 ? -7.205 -20.020 -5.424 1.00 63.19 81 GLU A O 1
ATOM 690 N N . GLY A 1 82 ? -5.564 -18.738 -4.594 1.00 60.12 82 GLY A N 1
ATOM 691 C CA . GLY A 1 82 ? -4.821 -19.864 -4.025 1.00 60.12 82 GLY A CA 1
ATOM 692 C C . GLY A 1 82 ? -3.368 -19.969 -4.458 1.00 60.12 82 GLY A C 1
ATOM 693 O O . GLY A 1 82 ? -2.677 -20.747 -3.824 1.00 60.12 82 GLY A O 1
ATOM 694 N N . ASP A 1 83 ? -2.911 -19.148 -5.414 1.00 65.94 83 ASP A N 1
ATOM 695 C CA . ASP A 1 83 ? -1.511 -19.095 -5.878 1.00 65.94 83 ASP A CA 1
ATOM 696 C C . ASP A 1 83 ? -0.512 -19.300 -4.722 1.00 65.94 83 ASP A C 1
ATOM 698 O O . ASP A 1 83 ? -0.470 -18.510 -3.760 1.00 65.94 83 ASP A O 1
ATOM 702 N N . GLU A 1 84 ? 0.199 -20.427 -4.800 1.00 59.53 84 GLU A N 1
ATOM 703 C CA . GLU A 1 84 ? 1.274 -20.821 -3.899 1.00 59.53 84 GLU A CA 1
ATOM 704 C C . GLU A 1 84 ? 2.506 -20.022 -4.324 1.00 59.53 84 GLU A C 1
ATOM 706 O O . GLU A 1 84 ? 3.044 -20.188 -5.419 1.00 59.53 84 GLU A O 1
ATOM 711 N N . SER A 1 85 ? 2.883 -19.066 -3.479 1.00 62.25 85 SER A N 1
ATOM 712 C CA . SER A 1 85 ? 3.851 -18.006 -3.744 1.00 62.25 85 SER A CA 1
ATOM 713 C C . SER A 1 85 ? 5.100 -18.511 -4.475 1.00 62.25 85 SER A C 1
ATOM 715 O O . SER A 1 85 ? 5.875 -19.301 -3.943 1.00 62.25 85 SER A O 1
ATOM 717 N N . GLY A 1 86 ? 5.343 -17.996 -5.684 1.00 70.12 86 GLY A N 1
ATOM 718 C CA . GLY A 1 86 ? 6.650 -18.118 -6.329 1.00 70.12 86 GLY A CA 1
ATOM 719 C C . GLY A 1 86 ? 7.654 -17.104 -5.774 1.00 70.12 86 GLY A C 1
ATOM 720 O O . GLY A 1 86 ? 7.289 -16.160 -5.074 1.00 70.12 86 GLY A O 1
ATOM 721 N N . PHE A 1 87 ? 8.929 -17.266 -6.124 1.00 81.00 87 PHE A N 1
ATOM 722 C CA . PHE A 1 87 ? 9.935 -16.242 -5.858 1.00 81.00 87 PHE A CA 1
ATOM 7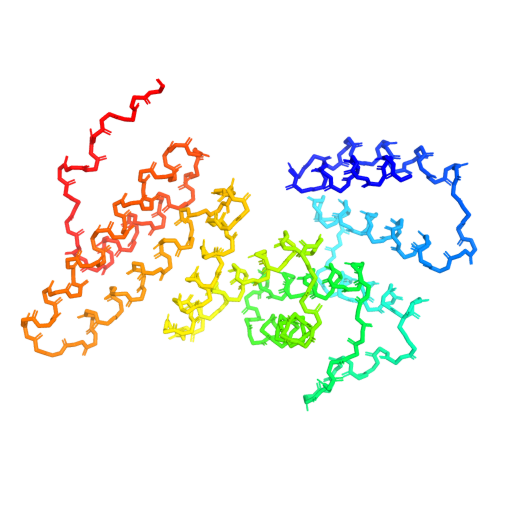23 C C . PHE A 1 87 ? 9.615 -14.984 -6.677 1.00 81.00 87 PHE A C 1
ATOM 725 O O . PHE A 1 87 ? 9.613 -15.054 -7.905 1.00 81.00 87 PHE A O 1
ATOM 732 N N . PHE A 1 88 ? 9.356 -13.856 -6.009 1.00 88.50 88 PHE A N 1
ATOM 733 C CA . PHE A 1 88 ? 9.182 -12.567 -6.672 1.00 88.50 88 PHE A CA 1
ATOM 734 C C . PHE A 1 88 ? 10.451 -11.726 -6.593 1.00 88.50 88 PHE A C 1
ATOM 736 O O . PHE A 1 88 ? 11.074 -11.583 -5.537 1.00 88.50 88 PHE A O 1
ATOM 743 N N . THR A 1 89 ? 10.802 -11.085 -7.701 1.00 90.62 89 THR A N 1
ATOM 744 C CA . THR A 1 89 ? 11.814 -10.032 -7.691 1.00 90.62 89 THR A CA 1
ATOM 745 C C . THR A 1 89 ? 11.300 -8.791 -6.954 1.00 90.62 89 THR A C 1
ATOM 747 O O . THR A 1 89 ? 10.098 -8.571 -6.791 1.00 90.62 89 THR A O 1
ATOM 750 N N . ARG A 1 90 ? 12.219 -7.910 -6.538 1.00 90.12 90 ARG A N 1
ATOM 751 C CA . ARG A 1 90 ? 11.876 -6.603 -5.943 1.00 90.12 90 ARG A CA 1
ATOM 752 C C . ARG A 1 90 ? 10.891 -5.809 -6.812 1.00 90.12 90 ARG A C 1
ATOM 754 O O . ARG A 1 90 ? 10.023 -5.105 -6.289 1.00 90.12 90 ARG A O 1
ATOM 761 N N . GLU A 1 91 ? 11.029 -5.920 -8.129 1.00 92.62 91 GLU A N 1
ATOM 762 C CA . GLU A 1 91 ? 10.239 -5.132 -9.070 1.00 92.62 91 GLU A CA 1
ATOM 763 C C . GLU A 1 91 ? 8.845 -5.715 -9.257 1.00 92.62 91 GLU A C 1
ATOM 765 O O . GLU A 1 91 ? 7.878 -4.955 -9.261 1.00 92.62 91 GLU A O 1
ATOM 770 N N . GLU A 1 92 ? 8.730 -7.042 -9.269 1.00 93.88 92 GLU A N 1
ATOM 771 C CA . GLU A 1 92 ? 7.447 -7.746 -9.237 1.00 93.88 92 GLU A CA 1
ATOM 772 C C . GLU A 1 92 ? 6.672 -7.440 -7.952 1.00 93.88 92 GLU A C 1
ATOM 774 O O . GLU A 1 92 ? 5.497 -7.087 -8.019 1.00 93.88 92 GLU A O 1
ATOM 779 N N . ILE A 1 93 ? 7.336 -7.455 -6.789 1.00 93.81 93 ILE A N 1
ATOM 780 C CA . ILE A 1 93 ? 6.730 -7.044 -5.510 1.00 93.81 93 ILE A CA 1
ATOM 781 C C . ILE A 1 93 ? 6.189 -5.614 -5.605 1.00 93.81 93 ILE A C 1
ATOM 783 O O . ILE A 1 93 ? 5.057 -5.343 -5.204 1.00 93.81 93 ILE A O 1
ATOM 787 N N . THR A 1 94 ? 6.985 -4.696 -6.159 1.00 94.44 94 THR A N 1
ATOM 788 C CA . THR A 1 94 ? 6.597 -3.286 -6.290 1.00 94.44 94 THR A CA 1
ATOM 789 C C . THR A 1 94 ? 5.395 -3.116 -7.224 1.00 94.44 94 THR A C 1
ATOM 791 O O . THR A 1 94 ? 4.490 -2.347 -6.909 1.00 94.44 94 THR A O 1
ATOM 794 N N . LEU A 1 95 ? 5.354 -3.848 -8.342 1.00 96.44 95 LEU A N 1
ATOM 795 C CA . LEU A 1 95 ? 4.234 -3.843 -9.289 1.00 96.44 95 LEU A CA 1
ATOM 796 C C . LEU A 1 95 ? 2.958 -4.427 -8.667 1.00 96.44 95 LEU A C 1
ATOM 798 O O . LEU A 1 95 ? 1.904 -3.799 -8.741 1.00 96.44 95 LEU A O 1
ATOM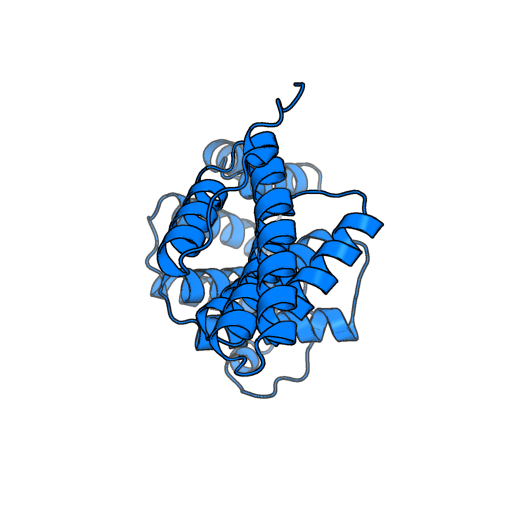 802 N N . LEU A 1 96 ? 3.047 -5.574 -7.985 1.00 95.62 96 LEU A N 1
ATOM 803 C CA . LEU A 1 96 ? 1.913 -6.192 -7.285 1.00 95.62 96 LEU A CA 1
ATOM 804 C C . LEU A 1 96 ? 1.341 -5.265 -6.204 1.00 95.62 96 LEU A C 1
ATOM 806 O O . LEU A 1 96 ? 0.124 -5.089 -6.102 1.00 95.62 96 LEU A O 1
ATOM 810 N N . MET A 1 97 ? 2.212 -4.625 -5.419 1.00 96.19 97 MET A N 1
ATOM 811 C CA . MET A 1 97 ? 1.797 -3.619 -4.443 1.00 96.19 97 MET A CA 1
ATOM 812 C C . MET A 1 97 ? 1.193 -2.380 -5.116 1.00 96.19 97 MET A C 1
ATOM 814 O O . MET A 1 97 ? 0.213 -1.841 -4.604 1.00 96.19 97 MET A O 1
ATOM 818 N N . GLY A 1 98 ? 1.734 -1.946 -6.257 1.00 96.44 98 GLY A N 1
ATOM 819 C CA . GLY A 1 98 ? 1.201 -0.847 -7.065 1.00 96.44 98 GLY A CA 1
ATOM 820 C C . GLY A 1 98 ? -0.223 -1.121 -7.551 1.00 96.44 98 GLY A C 1
ATOM 821 O O . GLY A 1 98 ? -1.108 -0.293 -7.342 1.00 96.44 98 GLY A O 1
ATOM 822 N N . ILE A 1 99 ? -0.482 -2.318 -8.086 1.00 96.88 99 ILE A N 1
ATOM 823 C CA . ILE A 1 99 ? -1.829 -2.770 -8.469 1.00 96.88 99 ILE A CA 1
ATOM 824 C C . ILE A 1 99 ? -2.777 -2.717 -7.263 1.00 96.88 99 ILE A C 1
ATOM 826 O O . ILE A 1 99 ? -3.866 -2.146 -7.349 1.00 96.88 99 ILE A O 1
ATOM 830 N N . GLY A 1 100 ? -2.346 -3.242 -6.110 1.00 97.19 100 GLY A N 1
ATOM 831 C CA . GLY A 1 100 ? -3.120 -3.151 -4.871 1.00 97.19 100 GLY A CA 1
ATOM 832 C C . GLY A 1 100 ? -3.428 -1.702 -4.467 1.00 97.19 100 GLY A C 1
ATOM 833 O O . GLY A 1 100 ? -4.557 -1.391 -4.087 1.00 97.19 100 GLY A O 1
ATOM 834 N N . CYS A 1 101 ? -2.461 -0.791 -4.619 1.00 96.12 101 CYS A N 1
ATOM 835 C CA . CYS A 1 101 ? -2.643 0.634 -4.338 1.00 96.12 101 CYS A CA 1
ATOM 836 C C . CYS A 1 101 ? -3.674 1.283 -5.268 1.00 96.12 101 CYS A C 1
ATOM 838 O O . CYS A 1 101 ? -4.483 2.076 -4.792 1.00 96.12 101 CYS A O 1
ATOM 840 N N . ILE A 1 102 ? -3.685 0.949 -6.561 1.00 96.88 102 ILE A N 1
ATOM 841 C CA . ILE A 1 102 ? -4.686 1.464 -7.506 1.00 96.88 102 ILE A CA 1
ATOM 842 C C . ILE A 1 102 ? -6.093 0.984 -7.141 1.00 96.88 102 ILE A C 1
ATOM 844 O O . ILE A 1 102 ? -7.018 1.794 -7.065 1.00 96.88 102 ILE A O 1
ATOM 848 N N . TYR A 1 103 ? -6.262 -0.304 -6.830 1.00 97.12 103 TYR A N 1
ATOM 849 C CA . TYR A 1 103 ? -7.548 -0.815 -6.348 1.00 97.12 103 TYR A CA 1
ATOM 850 C C . TYR A 1 103 ? -7.999 -0.119 -5.059 1.00 97.12 103 TYR A C 1
ATOM 852 O O . TYR A 1 103 ? -9.165 0.259 -4.933 1.00 97.12 103 TYR A O 1
ATOM 860 N N . HIS A 1 104 ? -7.071 0.123 -4.129 1.00 96.12 104 HIS A N 1
ATOM 861 C CA . HIS A 1 104 ? -7.338 0.869 -2.902 1.00 96.12 104 HIS A CA 1
ATOM 862 C C . HIS A 1 104 ? -7.756 2.325 -3.186 1.00 96.12 104 HIS A C 1
ATOM 864 O O . HIS A 1 104 ? -8.779 2.761 -2.655 1.00 96.12 104 HIS A O 1
ATOM 870 N N . LYS A 1 105 ? -7.048 3.052 -4.070 1.00 93.44 105 LYS A N 1
ATOM 871 C CA . LYS A 1 105 ? -7.415 4.417 -4.516 1.00 93.44 105 LYS A CA 1
ATOM 872 C C . LYS A 1 105 ? -8.838 4.454 -5.099 1.00 93.44 105 LYS A C 1
ATOM 874 O O . LYS A 1 105 ? -9.584 5.396 -4.841 1.00 93.44 105 LYS A O 1
ATOM 879 N N . ASN A 1 106 ? -9.244 3.390 -5.794 1.00 94.75 106 ASN A N 1
ATOM 880 C CA . ASN A 1 106 ? -10.581 3.225 -6.374 1.00 94.75 106 ASN A CA 1
ATOM 881 C C . ASN A 1 106 ? -11.638 2.656 -5.423 1.00 94.75 106 ASN A C 1
ATOM 883 O O . ASN A 1 106 ? -12.735 2.314 -5.865 1.00 94.75 106 ASN A O 1
ATOM 887 N N . LYS A 1 107 ? -11.337 2.538 -4.125 1.00 96.19 107 LYS A N 1
ATOM 888 C CA . LYS A 1 107 ? -12.234 1.966 -3.107 1.00 96.19 107 LYS A CA 1
ATOM 889 C C . LYS A 1 107 ? -12.632 0.502 -3.363 1.00 96.19 107 LYS A C 1
ATOM 891 O O . LYS A 1 107 ? -13.577 0.004 -2.758 1.00 96.19 107 LYS A O 1
ATOM 896 N N . GLN A 1 108 ? -11.903 -0.212 -4.222 1.00 96.81 108 GLN A N 1
ATOM 897 C CA . GLN A 1 108 ? -12.075 -1.643 -4.483 1.00 96.81 108 GLN A CA 1
ATOM 898 C C . GLN A 1 108 ? -11.207 -2.454 -3.510 1.00 96.81 108 GLN A C 1
ATOM 900 O O . GLN A 1 108 ? -10.226 -3.098 -3.884 1.00 96.81 108 GLN A O 1
ATOM 905 N N . TYR A 1 109 ? -11.551 -2.381 -2.225 1.00 97.25 109 TYR A N 1
ATOM 906 C CA . TYR A 1 109 ? -10.716 -2.883 -1.130 1.00 97.25 109 TYR A CA 1
ATOM 907 C C . TYR A 1 109 ? -10.485 -4.396 -1.167 1.00 97.25 109 TYR A C 1
ATOM 909 O O . TYR A 1 109 ? -9.370 -4.841 -0.900 1.00 97.25 109 TYR A O 1
ATOM 917 N N . ASP A 1 110 ? -11.482 -5.187 -1.567 1.00 95.56 110 ASP A N 1
ATOM 918 C CA . ASP A 1 110 ? -11.315 -6.638 -1.702 1.00 95.56 110 ASP A CA 1
ATOM 919 C C . ASP A 1 110 ? -10.276 -6.997 -2.770 1.00 95.56 110 ASP A C 1
ATOM 921 O O . ASP A 1 110 ? -9.444 -7.876 -2.553 1.00 95.56 110 ASP A O 1
ATOM 925 N N . GLN A 1 111 ? -10.262 -6.280 -3.899 1.00 94.25 111 GLN A N 1
ATOM 926 C CA . GLN A 1 111 ? -9.269 -6.498 -4.953 1.00 94.25 111 GLN A CA 1
ATOM 927 C C . GLN A 1 111 ? -7.874 -6.067 -4.500 1.00 94.25 111 GLN A C 1
ATOM 929 O O . GLN A 1 111 ? -6.915 -6.814 -4.687 1.00 94.25 111 GLN A O 1
ATOM 934 N N . ALA A 1 112 ? -7.759 -4.922 -3.817 1.00 96.81 112 ALA A N 1
ATOM 935 C CA . ALA A 1 112 ? -6.497 -4.497 -3.214 1.00 96.81 112 ALA A CA 1
ATOM 936 C C . ALA A 1 112 ? -5.938 -5.573 -2.270 1.00 96.81 112 ALA A C 1
ATOM 938 O O . ALA A 1 112 ? -4.763 -5.941 -2.347 1.00 96.81 112 ALA A O 1
ATOM 939 N N . LEU A 1 113 ? -6.810 -6.140 -1.431 1.00 95.56 113 LEU A N 1
ATOM 940 C CA . LEU A 1 113 ? -6.452 -7.182 -0.481 1.00 95.56 113 LEU A CA 1
ATOM 941 C C . LEU A 1 113 ? -5.956 -8.462 -1.168 1.00 95.56 113 LEU A C 1
ATOM 943 O O . LEU A 1 113 ? -5.014 -9.077 -0.667 1.00 95.56 113 LEU A O 1
ATOM 947 N N . LYS A 1 114 ? -6.535 -8.860 -2.311 1.00 92.62 114 LYS A N 1
ATOM 948 C CA . LYS A 1 114 ? -6.074 -10.038 -3.072 1.00 92.62 114 LYS A CA 1
ATOM 949 C C . LYS A 1 114 ? -4.610 -9.907 -3.492 1.00 92.62 114 LYS A C 1
ATOM 951 O O . LYS A 1 114 ? -3.838 -10.843 -3.286 1.00 92.62 114 LYS A O 1
ATOM 956 N N . TYR A 1 115 ? -4.217 -8.751 -4.028 1.00 93.69 115 TYR A N 1
ATOM 957 C CA . TYR A 1 115 ? -2.836 -8.508 -4.455 1.00 93.69 115 TYR A CA 1
ATOM 958 C C . TYR A 1 115 ? -1.883 -8.364 -3.268 1.00 93.69 115 TYR A C 1
ATOM 960 O O . TYR A 1 115 ? -0.813 -8.970 -3.265 1.00 93.69 115 TYR A O 1
ATOM 968 N N . TYR A 1 116 ? -2.276 -7.644 -2.214 1.00 95.50 116 TYR A N 1
ATOM 969 C CA . TYR A 1 116 ? -1.432 -7.524 -1.025 1.00 95.50 116 TYR A CA 1
ATOM 970 C C . TYR A 1 116 ? -1.194 -8.866 -0.326 1.00 95.50 116 TYR A C 1
ATOM 972 O O . TYR A 1 116 ? -0.067 -9.142 0.075 1.00 95.50 116 TYR A O 1
ATOM 980 N N . LYS A 1 117 ? -2.202 -9.743 -0.247 1.00 92.50 117 LYS A N 1
ATOM 981 C CA . LYS A 1 117 ? -2.038 -11.086 0.332 1.00 92.50 117 LYS A CA 1
ATOM 982 C C . LYS A 1 117 ? -1.058 -11.964 -0.442 1.00 92.50 117 LYS A C 1
ATOM 984 O O . LYS A 1 117 ? -0.366 -12.768 0.171 1.00 92.50 117 LYS A O 1
ATOM 989 N N . LYS A 1 118 ? -0.965 -11.814 -1.767 1.00 90.69 118 LYS A N 1
ATOM 990 C CA . LYS A 1 118 ? 0.039 -12.530 -2.574 1.00 90.69 118 LYS A CA 1
ATOM 991 C C . LYS A 1 118 ? 1.459 -12.133 -2.174 1.00 90.69 118 LYS A C 1
ATOM 993 O O . LYS A 1 118 ? 2.300 -12.992 -1.931 1.00 90.69 118 LYS A O 1
ATOM 998 N N . VAL A 1 119 ? 1.698 -10.831 -2.021 1.00 92.56 119 VAL A N 1
ATOM 999 C CA . VAL A 1 119 ? 2.996 -10.315 -1.563 1.00 92.56 119 VAL A CA 1
ATOM 1000 C C . VAL A 1 119 ? 3.262 -10.696 -0.097 1.00 92.56 119 VAL A C 1
ATOM 1002 O O . VAL A 1 119 ? 4.393 -10.998 0.272 1.00 92.56 119 VAL A O 1
ATOM 1005 N N . GLU A 1 120 ? 2.229 -10.728 0.746 1.00 92.31 120 GLU A N 1
ATOM 1006 C CA . GLU A 1 120 ? 2.349 -11.105 2.161 1.00 92.31 120 GLU A CA 1
ATOM 1007 C C . GLU A 1 120 ? 2.783 -12.563 2.338 1.00 92.31 120 GLU A C 1
ATOM 1009 O O . GLU A 1 120 ? 3.655 -12.849 3.161 1.00 92.31 120 GLU A O 1
ATOM 1014 N N . ARG A 1 121 ? 2.228 -13.478 1.534 1.00 88.94 121 ARG A N 1
ATOM 1015 C CA . ARG A 1 121 ? 2.662 -14.881 1.507 1.00 88.94 121 ARG A CA 1
ATOM 1016 C C . ARG A 1 121 ? 4.125 -15.007 1.093 1.00 88.94 121 ARG A C 1
ATOM 1018 O O . ARG A 1 121 ? 4.888 -15.645 1.807 1.00 88.94 121 ARG A O 1
ATOM 1025 N N . TYR A 1 122 ? 4.552 -14.295 0.044 1.00 88.69 122 TYR A N 1
ATOM 1026 C CA . TYR A 1 122 ? 5.968 -14.259 -0.342 1.00 88.69 122 TYR A CA 1
ATOM 1027 C C . TYR A 1 122 ? 6.879 -13.844 0.822 1.00 88.69 122 TYR A C 1
ATOM 1029 O O . TYR A 1 122 ? 7.902 -14.479 1.061 1.00 88.69 122 TYR A O 1
ATOM 1037 N N . PHE A 1 123 ? 6.510 -12.810 1.583 1.00 89.56 123 PHE A N 1
ATOM 1038 C CA . PHE A 1 123 ? 7.298 -12.405 2.749 1.00 89.56 123 PHE A CA 1
ATOM 1039 C C . PHE A 1 123 ? 7.235 -13.399 3.909 1.00 89.56 123 PHE A C 1
ATOM 1041 O O . PHE A 1 123 ? 8.178 -13.439 4.691 1.00 89.56 123 PHE A O 1
ATOM 1048 N N . SER A 1 124 ? 6.174 -14.197 4.021 1.00 84.25 124 SER A N 1
ATOM 1049 C CA . SER A 1 124 ? 6.085 -15.266 5.022 1.00 84.25 124 SER A CA 1
ATOM 1050 C C . SER A 1 124 ? 7.038 -16.421 4.696 1.00 84.25 124 SER A C 1
ATOM 1052 O O . SER A 1 124 ? 7.692 -16.943 5.595 1.00 84.25 124 SER A O 1
ATOM 1054 N N . ASP A 1 125 ? 7.172 -16.759 3.412 1.00 81.81 125 ASP A N 1
ATOM 1055 C CA . ASP A 1 125 ? 7.990 -17.883 2.944 1.00 81.81 125 ASP A CA 1
ATOM 1056 C C . ASP A 1 125 ? 9.471 -17.500 2.743 1.00 81.81 125 ASP A C 1
ATOM 1058 O O . ASP A 1 125 ? 10.375 -18.300 2.990 1.00 81.81 125 ASP A O 1
ATOM 1062 N N . PHE A 1 126 ? 9.738 -16.262 2.306 1.00 77.62 126 PHE A N 1
ATOM 1063 C CA . PHE A 1 126 ? 11.045 -15.822 1.796 1.00 77.62 126 PHE A CA 1
ATOM 1064 C C . PHE A 1 126 ? 11.536 -14.503 2.406 1.00 77.62 126 PHE A C 1
ATOM 1066 O O . PHE A 1 126 ? 12.204 -13.721 1.724 1.00 77.62 126 PHE A O 1
ATOM 1073 N N . TYR A 1 127 ? 11.213 -14.207 3.669 1.00 74.00 127 TYR A N 1
ATOM 1074 C CA . TYR A 1 127 ? 11.606 -12.939 4.292 1.00 74.00 127 TYR A CA 1
ATOM 1075 C C . TYR A 1 127 ? 13.111 -12.637 4.135 1.00 74.00 127 TYR A C 1
ATOM 1077 O O . TYR A 1 127 ? 13.970 -13.339 4.670 1.00 74.00 127 TYR A O 1
ATOM 1085 N N . GLN A 1 128 ? 13.436 -11.542 3.439 1.00 71.31 128 GLN A N 1
ATOM 1086 C CA . GLN A 1 128 ? 14.804 -11.040 3.292 1.00 71.31 128 GLN A CA 1
ATOM 1087 C C . GLN A 1 128 ? 14.950 -9.689 3.989 1.00 71.31 128 GLN A C 1
ATOM 1089 O O . GLN A 1 128 ? 14.204 -8.751 3.700 1.00 71.31 128 GLN A O 1
ATOM 1094 N N . MET A 1 129 ? 15.978 -9.545 4.835 1.00 68.38 129 MET A N 1
ATOM 1095 C CA . MET A 1 129 ? 16.271 -8.287 5.543 1.00 68.38 129 MET A CA 1
ATOM 1096 C C . MET A 1 129 ? 16.425 -7.087 4.593 1.00 68.38 129 MET A C 1
ATOM 1098 O O . MET A 1 129 ? 16.026 -5.976 4.933 1.00 68.38 129 MET A O 1
ATOM 1102 N N . SER A 1 130 ? 16.956 -7.307 3.385 1.00 72.56 130 SER A N 1
ATOM 1103 C CA . SER A 1 130 ? 17.107 -6.286 2.334 1.00 72.56 130 SER A CA 1
ATOM 1104 C C . SER A 1 130 ? 15.774 -5.712 1.836 1.00 72.56 130 SER A C 1
ATOM 1106 O O . SER A 1 130 ? 15.745 -4.624 1.261 1.00 72.56 130 SER A O 1
ATOM 1108 N N . SER A 1 131 ? 14.669 -6.420 2.076 1.00 80.69 131 SER A N 1
ATOM 1109 C CA . SER A 1 131 ? 13.322 -6.077 1.617 1.00 80.69 131 SER A CA 1
ATOM 1110 C C . SER A 1 131 ? 12.422 -5.550 2.742 1.00 80.69 131 SER A C 1
ATOM 1112 O O . SER A 1 131 ? 11.232 -5.320 2.524 1.00 80.69 131 SER A O 1
ATOM 1114 N N . ALA A 1 132 ? 12.983 -5.287 3.930 1.00 85.06 132 ALA A N 1
ATOM 1115 C CA . ALA A 1 132 ? 12.240 -4.798 5.092 1.00 85.06 132 ALA A CA 1
ATOM 1116 C C . ALA A 1 132 ? 11.450 -3.508 4.805 1.00 85.06 132 ALA A C 1
ATOM 1118 O O . ALA A 1 132 ? 10.352 -3.323 5.321 1.00 85.06 132 ALA A O 1
ATOM 1119 N N . GLY A 1 133 ? 11.968 -2.613 3.954 1.00 87.69 133 GLY A N 1
ATOM 1120 C CA . GLY A 1 133 ? 11.244 -1.408 3.534 1.00 87.69 133 GLY A CA 1
ATOM 1121 C C . GLY A 1 133 ? 9.936 -1.720 2.800 1.00 87.69 133 GLY A C 1
ATOM 1122 O O . GLY A 1 133 ? 8.891 -1.184 3.163 1.00 87.69 133 GLY A O 1
ATOM 1123 N N . LEU A 1 134 ? 9.980 -2.627 1.820 1.00 89.94 134 LEU A N 1
ATOM 1124 C CA . LEU A 1 134 ? 8.798 -3.050 1.063 1.00 89.94 134 LEU A CA 1
ATOM 1125 C C . LEU A 1 134 ? 7.803 -3.791 1.954 1.00 89.94 134 LEU A C 1
ATOM 1127 O O . LEU A 1 134 ? 6.609 -3.501 1.901 1.00 89.94 134 LEU A O 1
ATOM 1131 N N . TYR A 1 135 ? 8.293 -4.679 2.824 1.00 92.50 135 TYR A N 1
ATOM 1132 C CA . TYR A 1 135 ? 7.417 -5.421 3.725 1.00 92.50 135 TYR A CA 1
ATOM 1133 C C . TYR A 1 135 ? 6.680 -4.501 4.706 1.00 92.50 135 TYR A C 1
ATOM 1135 O O . TYR A 1 135 ? 5.476 -4.638 4.909 1.00 92.50 135 TYR A O 1
ATOM 1143 N N . ARG A 1 136 ? 7.356 -3.479 5.246 1.00 91.06 136 ARG A N 1
ATOM 1144 C CA . ARG A 1 136 ? 6.702 -2.472 6.096 1.00 91.06 136 ARG A CA 1
ATOM 1145 C C . ARG A 1 136 ? 5.595 -1.716 5.370 1.00 91.06 136 ARG A C 1
ATOM 1147 O O . ARG A 1 136 ? 4.523 -1.530 5.948 1.00 91.06 136 ARG A O 1
ATOM 1154 N N . THR A 1 137 ? 5.846 -1.292 4.130 1.00 91.19 137 THR A N 1
ATOM 1155 C CA . THR A 1 137 ? 4.845 -0.614 3.293 1.00 91.19 137 THR A CA 1
ATOM 1156 C C . THR A 1 137 ? 3.659 -1.532 2.999 1.00 91.19 137 THR A C 1
ATOM 1158 O O . THR A 1 137 ? 2.514 -1.090 3.070 1.00 91.19 137 THR A O 1
ATOM 1161 N N . LEU A 1 138 ? 3.909 -2.818 2.740 1.00 95.50 138 LEU A N 1
ATOM 1162 C CA . LEU A 1 138 ? 2.857 -3.811 2.545 1.00 95.50 138 LEU A CA 1
ATOM 1163 C C . LEU A 1 138 ? 1.969 -3.950 3.784 1.00 95.50 138 LEU A C 1
ATOM 1165 O O . LEU A 1 138 ? 0.751 -3.847 3.667 1.00 95.50 138 LEU A O 1
ATOM 1169 N N . LEU A 1 139 ? 2.564 -4.148 4.963 1.00 95.31 139 LEU A N 1
ATOM 1170 C CA . LEU A 1 139 ? 1.822 -4.296 6.219 1.00 95.31 139 LEU A CA 1
ATOM 1171 C C . LEU A 1 139 ? 0.988 -3.051 6.537 1.00 95.31 139 LEU A C 1
ATOM 1173 O O . LEU A 1 139 ? -0.155 -3.159 6.978 1.00 95.31 139 LEU A O 1
ATOM 1177 N N . TYR A 1 140 ? 1.526 -1.864 6.252 1.00 92.75 140 TYR A N 1
ATOM 1178 C CA . TYR A 1 140 ? 0.776 -0.617 6.374 1.00 92.75 140 TYR A CA 1
ATOM 1179 C C . TYR A 1 140 ? -0.435 -0.572 5.426 1.00 92.75 140 TYR A C 1
ATOM 1181 O O . TYR A 1 140 ? -1.542 -0.241 5.855 1.00 92.75 140 TYR A O 1
ATOM 1189 N N . ASN A 1 141 ? -0.259 -0.945 4.157 1.00 95.19 141 ASN A N 1
ATOM 1190 C CA . ASN A 1 141 ? -1.356 -0.979 3.190 1.00 95.19 141 ASN A CA 1
ATOM 1191 C C . ASN A 1 141 ? -2.424 -2.020 3.560 1.00 95.19 141 ASN A C 1
ATOM 1193 O O . ASN A 1 141 ? -3.616 -1.719 3.495 1.00 95.19 141 ASN A O 1
ATOM 1197 N N . LEU A 1 142 ? -2.010 -3.207 4.013 1.00 97.31 142 LEU A N 1
ATOM 1198 C CA . LEU A 1 142 ? -2.909 -4.237 4.535 1.00 97.31 142 LEU A CA 1
ATOM 1199 C C . LEU A 1 142 ? -3.708 -3.731 5.733 1.00 97.31 142 LEU A C 1
ATOM 1201 O O . LEU A 1 142 ? -4.923 -3.899 5.758 1.00 97.31 142 LEU A O 1
ATOM 1205 N N . SER A 1 143 ? -3.045 -3.080 6.693 1.00 96.25 143 SER A N 1
ATOM 1206 C CA . SER A 1 143 ? -3.702 -2.501 7.866 1.00 96.25 143 SER A CA 1
ATOM 1207 C C . SER A 1 143 ? -4.813 -1.526 7.459 1.00 96.25 143 SER A C 1
ATOM 1209 O O . SER A 1 143 ? -5.959 -1.681 7.880 1.00 96.25 143 SER A O 1
ATOM 1211 N N . GLN A 1 144 ? -4.520 -0.587 6.552 1.00 93.88 144 GLN A N 1
ATOM 1212 C CA . GLN A 1 144 ? -5.526 0.357 6.054 1.00 93.88 144 GLN A CA 1
ATOM 1213 C C . GLN A 1 144 ? -6.702 -0.340 5.365 1.00 93.88 144 GLN A C 1
ATOM 1215 O O . GLN A 1 144 ? -7.855 -0.049 5.682 1.00 93.88 144 GLN A O 1
ATOM 1220 N N . VAL A 1 145 ? -6.427 -1.273 4.449 1.00 97.00 145 VAL A N 1
ATOM 1221 C CA . VAL A 1 145 ? -7.474 -1.987 3.705 1.00 97.00 145 VAL A CA 1
ATOM 1222 C C . VAL A 1 145 ? -8.346 -2.827 4.637 1.00 97.00 145 VAL A C 1
ATOM 1224 O O . VAL A 1 145 ? -9.568 -2.782 4.521 1.00 97.00 145 VAL A O 1
ATOM 1227 N N . TYR A 1 146 ? -7.756 -3.542 5.600 1.00 97.50 146 TYR A N 1
ATOM 1228 C CA . TYR A 1 146 ? -8.524 -4.289 6.596 1.00 97.50 146 TYR A CA 1
ATOM 1229 C C . TYR A 1 146 ? -9.426 -3.376 7.425 1.00 97.50 146 TYR A C 1
ATOM 1231 O O . TYR A 1 146 ? -10.600 -3.695 7.605 1.00 97.50 146 TYR A O 1
ATOM 1239 N N . GLY A 1 147 ? -8.921 -2.226 7.877 1.00 93.38 147 GLY A N 1
ATOM 1240 C CA . GLY A 1 147 ? -9.722 -1.270 8.636 1.00 93.38 147 GLY A CA 1
ATOM 1241 C C . GLY A 1 147 ? -10.885 -0.697 7.817 1.00 93.38 147 GLY A C 1
ATOM 1242 O O . GLY A 1 147 ? -12.008 -0.617 8.311 1.00 93.38 147 GLY A O 1
ATOM 1243 N N . LEU A 1 148 ? -10.656 -0.371 6.540 1.00 93.19 148 LEU A N 1
ATOM 1244 C CA . LEU A 1 148 ? -11.701 0.107 5.620 1.00 93.19 148 LEU A CA 1
ATOM 1245 C C . LEU A 1 148 ? -12.758 -0.960 5.297 1.00 93.19 148 LEU A C 1
ATOM 1247 O O . LEU A 1 148 ? -13.899 -0.614 5.002 1.00 93.19 148 LEU A O 1
ATOM 1251 N N . LEU A 1 149 ? -12.397 -2.240 5.400 1.00 96.00 149 LEU A N 1
ATOM 1252 C CA . LEU A 1 149 ? -13.311 -3.383 5.313 1.00 96.00 149 LEU A CA 1
ATOM 1253 C C . LEU A 1 149 ? -13.991 -3.726 6.654 1.00 96.00 149 LEU A C 1
ATOM 1255 O O . LEU A 1 149 ? -14.700 -4.727 6.733 1.00 96.00 149 LEU A O 1
ATOM 1259 N N . GLY A 1 150 ? -13.755 -2.954 7.721 1.00 93.38 150 GLY A N 1
ATOM 1260 C CA . GLY A 1 150 ? -14.291 -3.222 9.061 1.00 93.38 150 GLY A CA 1
ATOM 1261 C C . GLY A 1 150 ? -13.616 -4.385 9.800 1.00 93.38 150 GLY A C 1
ATOM 1262 O O . GLY A 1 150 ? -14.049 -4.772 10.880 1.00 93.38 150 GLY A O 1
ATOM 1263 N N . GLN A 1 151 ? -12.536 -4.949 9.255 1.00 96.44 151 GLN A N 1
ATOM 1264 C CA . GLN A 1 151 ? -11.755 -6.022 9.880 1.00 96.44 151 GLN A CA 1
ATOM 1265 C C . GLN A 1 151 ? -10.706 -5.424 10.828 1.00 96.44 151 GLN A C 1
ATOM 1267 O O . GLN A 1 151 ? -9.498 -5.519 10.597 1.00 96.44 151 GLN A O 1
ATOM 1272 N N . TYR A 1 152 ? -11.172 -4.763 11.890 1.00 94.50 152 TYR A N 1
ATOM 1273 C CA . TYR A 1 152 ? -10.325 -3.948 12.763 1.00 94.50 152 TYR A CA 1
ATOM 1274 C C . TYR A 1 152 ? -9.240 -4.739 13.503 1.00 94.50 152 TYR A C 1
ATOM 1276 O O . TYR A 1 152 ? -8.135 -4.228 13.669 1.00 94.50 152 TYR A O 1
ATOM 1284 N N . GLU A 1 153 ? -9.521 -5.979 13.905 1.00 96.06 153 GLU A N 1
ATOM 1285 C CA . GLU A 1 153 ? -8.548 -6.850 14.578 1.00 96.06 153 GLU A CA 1
ATOM 1286 C C . GLU A 1 153 ? -7.348 -7.145 13.665 1.00 96.06 153 GLU A C 1
ATOM 1288 O O . GLU A 1 153 ? -6.212 -6.828 14.008 1.00 96.06 153 GLU A O 1
ATOM 1293 N N . LYS A 1 154 ? -7.601 -7.591 12.427 1.00 97.19 154 LYS A N 1
ATOM 1294 C CA . LYS A 1 154 ? -6.544 -7.805 11.421 1.00 97.19 154 LYS A CA 1
ATOM 1295 C C . LYS A 1 154 ? -5.802 -6.517 11.077 1.00 97.19 154 LYS A C 1
ATOM 1297 O O . LYS A 1 154 ? -4.595 -6.530 10.851 1.00 97.19 154 LYS A O 1
ATOM 1302 N N . SER A 1 155 ? -6.509 -5.386 11.036 1.00 97.19 155 SER A N 1
ATOM 1303 C CA . SER A 1 155 ? -5.882 -4.073 10.851 1.00 97.19 155 SER A CA 1
ATOM 1304 C C . SER A 1 155 ? -4.882 -3.759 11.967 1.00 97.19 155 SER A C 1
ATOM 1306 O O . SER A 1 155 ? -3.771 -3.300 11.682 1.00 97.19 155 SER A O 1
ATOM 1308 N N . MET A 1 156 ? -5.255 -4.026 13.222 1.00 97.06 156 MET A N 1
ATOM 1309 C CA . MET A 1 156 ? -4.391 -3.855 14.389 1.00 97.06 156 MET A CA 1
ATOM 1310 C C . MET A 1 156 ? -3.196 -4.811 14.353 1.00 97.06 156 MET A C 1
ATOM 1312 O O . MET A 1 156 ? -2.073 -4.352 14.555 1.00 97.06 156 MET A O 1
ATOM 1316 N N . GLU A 1 157 ? -3.405 -6.094 14.054 1.00 97.25 157 GLU A N 1
ATOM 1317 C CA . GLU A 1 157 ? -2.325 -7.082 13.914 1.00 97.25 157 GLU A CA 1
ATOM 1318 C C . GLU A 1 157 ? -1.273 -6.605 12.907 1.00 97.25 157 GLU A C 1
ATOM 1320 O O . GLU A 1 157 ? -0.093 -6.495 13.240 1.00 97.25 157 GLU A O 1
ATOM 1325 N N . LYS A 1 158 ? -1.701 -6.193 11.706 1.00 97.00 158 LYS A N 1
ATOM 1326 C CA . LYS A 1 158 ? -0.781 -5.699 10.669 1.00 97.00 158 LYS A CA 1
ATOM 1327 C C . LYS A 1 158 ? -0.093 -4.390 11.052 1.00 97.00 158 LYS A C 1
ATOM 1329 O O . LYS A 1 158 ? 1.069 -4.186 10.694 1.00 97.00 158 LYS A O 1
ATOM 1334 N N . SER A 1 159 ? -0.766 -3.516 11.804 1.00 96.19 159 SER A N 1
ATOM 1335 C CA . SER A 1 159 ? -0.123 -2.337 12.396 1.00 96.19 159 SER A CA 1
ATOM 1336 C C . SER A 1 159 ? 0.990 -2.730 13.363 1.00 96.19 159 SER A C 1
ATOM 1338 O O . SER A 1 159 ? 2.080 -2.168 13.275 1.00 96.19 159 SER A O 1
ATOM 1340 N N . ILE A 1 160 ? 0.740 -3.686 14.260 1.00 96.31 160 ILE A N 1
ATOM 1341 C CA . ILE A 1 160 ? 1.720 -4.152 15.249 1.00 96.31 160 ILE A CA 1
ATOM 1342 C C . ILE A 1 160 ? 2.911 -4.810 14.554 1.00 96.31 160 ILE A C 1
ATOM 1344 O O . ILE A 1 160 ? 4.045 -4.418 14.830 1.00 96.31 160 ILE A O 1
ATOM 1348 N N . ASP A 1 161 ? 2.672 -5.716 13.602 1.00 94.50 161 ASP A N 1
ATOM 1349 C CA . ASP A 1 161 ? 3.728 -6.349 12.801 1.00 94.50 161 ASP A CA 1
ATOM 1350 C C . ASP A 1 161 ? 4.626 -5.288 12.144 1.00 94.50 161 ASP A C 1
ATOM 1352 O O . ASP A 1 161 ? 5.856 -5.347 12.211 1.00 94.50 161 ASP A O 1
ATOM 1356 N N . SER A 1 162 ? 4.017 -4.252 11.557 1.00 93.69 162 SER A N 1
ATOM 1357 C CA . SER A 1 162 ? 4.750 -3.166 10.903 1.00 93.69 162 SER A CA 1
ATOM 1358 C C . SER A 1 162 ? 5.564 -2.320 11.893 1.00 93.69 162 SER A C 1
ATOM 1360 O O . SER A 1 162 ? 6.678 -1.907 11.563 1.00 93.69 162 SER A O 1
ATOM 1362 N N . ILE A 1 163 ? 5.040 -2.075 13.103 1.00 94.19 163 ILE A N 1
ATOM 1363 C CA . ILE A 1 163 ? 5.732 -1.341 14.178 1.00 94.19 163 ILE A CA 1
ATOM 1364 C C . ILE A 1 163 ? 6.914 -2.153 14.730 1.00 94.19 163 ILE A C 1
ATOM 1366 O O . ILE A 1 163 ? 7.973 -1.589 14.994 1.00 94.19 163 ILE A O 1
ATOM 1370 N N . LEU A 1 164 ? 6.779 -3.474 14.874 1.00 93.00 164 LEU A N 1
ATOM 1371 C CA . LEU A 1 164 ? 7.877 -4.345 15.312 1.00 93.00 164 LEU A CA 1
ATOM 1372 C C . LEU A 1 164 ? 9.068 -4.266 14.350 1.00 93.00 164 LEU A C 1
ATOM 1374 O O . LEU A 1 164 ? 10.215 -4.149 14.785 1.00 93.00 164 LEU A O 1
ATOM 1378 N N . ILE A 1 165 ? 8.798 -4.254 13.044 1.00 90.88 165 ILE A N 1
ATOM 1379 C CA . ILE A 1 165 ? 9.842 -4.108 12.025 1.00 90.88 165 ILE A CA 1
ATOM 1380 C C . ILE A 1 165 ? 10.429 -2.692 12.047 1.00 90.88 165 ILE A C 1
ATOM 1382 O O . ILE A 1 165 ? 11.645 -2.538 11.967 1.00 90.88 165 ILE A O 1
ATOM 1386 N N . ASP A 1 166 ? 9.605 -1.652 12.190 1.00 90.25 166 ASP A N 1
ATOM 1387 C CA . ASP A 1 166 ? 10.089 -0.277 12.382 1.00 90.25 166 ASP A CA 1
ATOM 1388 C C . ASP A 1 166 ? 11.089 -0.180 13.540 1.00 90.25 166 ASP A C 1
ATOM 1390 O O . ASP A 1 166 ? 12.175 0.372 13.364 1.00 90.25 166 ASP A O 1
ATOM 1394 N N . MET A 1 167 ? 10.763 -0.769 14.694 1.00 90.50 167 MET A N 1
ATOM 1395 C CA . MET A 1 167 ? 11.645 -0.782 15.864 1.00 90.50 167 MET A CA 1
ATOM 1396 C C . MET A 1 167 ? 12.951 -1.534 15.592 1.00 90.50 167 MET A C 1
ATOM 1398 O O . MET A 1 167 ? 14.021 -1.035 15.940 1.00 90.50 167 MET A O 1
ATOM 1402 N N . LEU A 1 168 ? 12.883 -2.691 14.926 1.00 90.94 168 LEU A N 1
ATOM 1403 C CA . LEU A 1 168 ? 14.064 -3.490 14.585 1.00 90.94 168 LEU A CA 1
ATOM 1404 C C . LEU A 1 168 ? 15.056 -2.723 13.695 1.00 90.94 168 LEU A C 1
ATOM 1406 O O . LEU A 1 168 ? 16.266 -2.836 13.884 1.00 90.94 168 LEU A O 1
ATOM 1410 N N . TYR A 1 169 ? 14.554 -1.927 12.747 1.00 88.81 169 TYR A N 1
ATOM 1411 C CA . TYR A 1 169 ? 15.378 -1.167 11.798 1.00 88.81 169 TYR A CA 1
ATOM 1412 C C . TYR A 1 169 ? 15.531 0.320 12.156 1.00 88.81 169 TYR A C 1
ATOM 1414 O O . TYR A 1 169 ? 16.072 1.087 11.354 1.00 88.81 169 TYR A O 1
ATOM 1422 N N . GLN A 1 170 ? 15.065 0.728 13.342 1.00 89.06 170 GLN A N 1
ATOM 1423 C CA . GLN A 1 170 ? 15.099 2.108 13.841 1.00 89.06 170 GLN A CA 1
ATOM 1424 C C . GLN A 1 170 ? 14.502 3.111 12.845 1.00 89.06 170 GLN A C 1
ATOM 1426 O O . GLN A 1 170 ? 15.079 4.151 12.529 1.00 89.06 170 GLN A O 1
ATOM 1431 N N . GLN A 1 171 ? 13.337 2.764 12.311 1.00 85.56 171 GLN A N 1
ATOM 1432 C CA . GLN A 1 171 ? 12.583 3.578 11.371 1.00 85.56 171 GLN A CA 1
ATOM 1433 C C . GLN A 1 171 ? 11.294 4.068 12.022 1.00 85.56 171 GLN A C 1
ATOM 1435 O O . GLN A 1 171 ? 10.701 3.375 12.840 1.00 85.56 171 GLN A O 1
ATOM 1440 N N . SER A 1 172 ? 10.826 5.246 11.626 1.00 82.19 172 SER A N 1
ATOM 1441 C CA . SER A 1 172 ? 9.614 5.864 12.187 1.00 82.19 172 SER A CA 1
ATOM 1442 C C . SER A 1 172 ? 8.619 6.333 11.120 1.00 82.19 172 SER A C 1
ATOM 1444 O O . SER A 1 172 ? 7.594 6.946 11.427 1.00 82.19 172 SER A O 1
ATOM 1446 N N . ASN A 1 173 ? 8.888 6.007 9.852 1.00 76.12 173 ASN A N 1
ATOM 1447 C CA . ASN A 1 173 ? 8.064 6.408 8.716 1.00 76.12 173 ASN A CA 1
ATOM 1448 C C . ASN A 1 173 ? 6.642 5.844 8.838 1.00 76.12 173 ASN A C 1
ATOM 1450 O O . ASN A 1 173 ? 6.432 4.630 8.870 1.00 76.12 173 ASN A O 1
ATOM 1454 N N . GLY A 1 174 ? 5.653 6.739 8.868 1.00 83.44 174 GLY A N 1
ATOM 1455 C CA . GLY A 1 174 ? 4.240 6.365 8.947 1.00 83.44 174 GLY A CA 1
ATOM 1456 C C . GLY A 1 174 ? 3.814 5.770 10.293 1.00 83.44 174 GLY A C 1
ATOM 1457 O O . GLY A 1 174 ? 2.720 5.211 10.374 1.00 83.44 174 GLY A O 1
ATOM 1458 N N . LEU A 1 175 ? 4.633 5.893 11.347 1.00 90.75 175 LEU A N 1
ATOM 1459 C CA . LEU A 1 175 ? 4.332 5.355 12.677 1.00 90.75 175 LEU A CA 1
ATOM 1460 C C . LEU A 1 175 ? 3.023 5.920 13.253 1.00 90.75 175 LEU A C 1
ATOM 1462 O O . LEU A 1 175 ? 2.229 5.166 13.812 1.00 90.75 175 LEU A O 1
ATOM 1466 N N . CYS A 1 176 ? 2.751 7.215 13.048 1.00 92.44 176 CYS A N 1
ATOM 1467 C CA . CYS A 1 176 ? 1.492 7.841 13.463 1.00 92.44 176 CYS A CA 1
ATOM 1468 C C . CYS A 1 176 ? 0.275 7.103 12.881 1.00 92.44 176 CYS A C 1
ATOM 1470 O O . CYS A 1 176 ? -0.619 6.719 13.621 1.00 92.44 176 CYS A O 1
ATOM 1472 N N . ARG A 1 177 ? 0.272 6.788 11.582 1.00 92.19 177 ARG A N 1
ATOM 1473 C CA . ARG A 1 177 ? -0.845 6.094 10.917 1.00 92.19 177 ARG 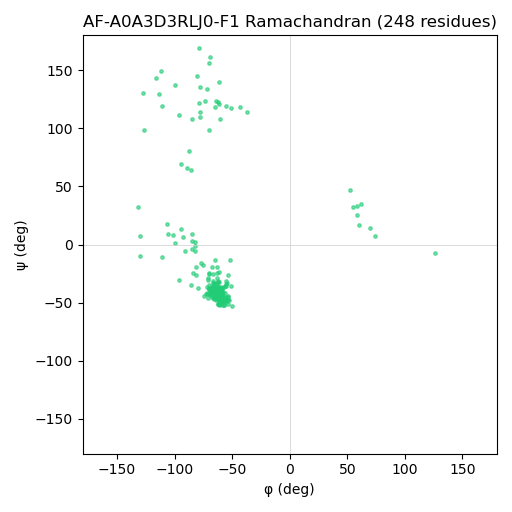A CA 1
ATOM 1474 C C . ARG A 1 177 ? -1.062 4.681 11.458 1.00 92.19 177 ARG A C 1
ATOM 1476 O O . ARG A 1 177 ? -2.200 4.262 11.645 1.00 92.19 177 ARG A O 1
ATOM 1483 N N . LYS A 1 178 ? 0.022 3.958 11.748 1.00 93.94 178 LYS A N 1
ATOM 1484 C CA . LYS A 1 178 ? -0.047 2.605 12.326 1.00 93.94 178 LYS A CA 1
ATOM 1485 C C . LYS A 1 178 ? -0.658 2.642 13.727 1.00 93.94 178 LYS A C 1
ATOM 1487 O O . LYS A 1 178 ? -1.556 1.856 14.020 1.00 93.94 178 LYS A O 1
ATOM 1492 N N . ILE A 1 179 ? -0.222 3.594 14.555 1.00 95.38 179 ILE A N 1
ATOM 1493 C CA . ILE A 1 179 ? -0.742 3.823 15.911 1.00 95.38 179 ILE A CA 1
ATOM 1494 C C . ILE A 1 179 ? -2.201 4.298 15.873 1.00 95.38 179 ILE A C 1
ATOM 1496 O O . ILE A 1 179 ? -3.017 3.818 16.659 1.00 95.38 179 ILE A O 1
ATOM 1500 N N . PHE A 1 180 ? -2.561 5.172 14.929 1.00 95.06 180 PHE A N 1
ATOM 1501 C CA . PHE A 1 180 ? -3.947 5.572 14.689 1.00 95.06 180 PHE A CA 1
ATOM 1502 C C . PHE A 1 180 ? -4.847 4.359 14.449 1.00 95.06 180 PHE A C 1
ATOM 1504 O O . PHE A 1 180 ? -5.881 4.246 15.097 1.00 95.06 180 PHE A O 1
ATOM 1511 N N . ASN A 1 181 ? -4.437 3.422 13.588 1.00 95.12 181 ASN A N 1
ATOM 1512 C CA . ASN A 1 181 ? -5.223 2.221 13.293 1.00 95.12 181 ASN A CA 1
ATOM 1513 C C . ASN A 1 181 ? -5.425 1.321 14.526 1.00 95.12 181 ASN A C 1
ATOM 1515 O O . ASN A 1 181 ? -6.476 0.695 14.654 1.00 95.12 181 ASN A O 1
ATOM 1519 N N . ILE A 1 182 ? -4.467 1.285 15.462 1.00 96.81 182 ILE A N 1
ATOM 1520 C CA . ILE A 1 182 ? -4.635 0.587 16.749 1.00 96.81 182 ILE A CA 1
ATOM 1521 C C . ILE A 1 182 ? -5.683 1.308 17.608 1.00 96.81 182 ILE A C 1
ATOM 1523 O O . ILE A 1 182 ? -6.581 0.673 18.158 1.00 96.81 182 ILE A O 1
ATOM 1527 N N . GLY A 1 183 ? -5.623 2.641 17.689 1.00 95.38 183 GLY A N 1
ATOM 1528 C CA . GLY A 1 183 ? -6.659 3.432 18.359 1.00 95.38 183 GLY A CA 1
ATOM 1529 C C . GLY A 1 183 ? -8.039 3.239 17.727 1.00 95.38 183 GLY A C 1
ATOM 1530 O O . GLY A 1 183 ? -9.030 3.081 18.436 1.00 95.38 183 GLY A O 1
ATOM 1531 N N . TRP A 1 184 ? -8.091 3.157 16.396 1.00 94.56 184 TRP A N 1
ATOM 1532 C CA . TRP A 1 184 ? -9.314 2.903 15.646 1.00 94.56 184 TRP A CA 1
ATOM 1533 C C . TRP A 1 184 ? -9.914 1.536 16.003 1.00 94.56 184 TRP A C 1
ATOM 1535 O O . TRP A 1 184 ? -11.117 1.444 16.229 1.00 94.56 184 TRP A O 1
ATOM 1545 N N . TYR A 1 185 ? -9.100 0.488 16.162 1.00 96.50 185 TYR A N 1
ATOM 1546 C CA . TYR A 1 185 ? -9.576 -0.801 16.675 1.00 96.50 185 TYR A CA 1
ATOM 1547 C C . TYR A 1 185 ? -10.233 -0.670 18.054 1.00 96.50 185 TYR A C 1
ATOM 1549 O O . TYR A 1 185 ? -11.385 -1.067 18.225 1.00 96.50 185 TYR A O 1
ATOM 1557 N N . TYR A 1 186 ? -9.549 -0.051 19.020 1.00 95.81 186 TYR A N 1
ATOM 1558 C CA . TYR A 1 186 ? -10.083 0.084 20.377 1.00 95.81 186 TYR A CA 1
ATOM 1559 C C . TYR A 1 186 ? -11.369 0.906 20.439 1.00 95.81 186 TYR A C 1
ATOM 1561 O O . TYR A 1 186 ? -12.275 0.563 21.195 1.00 95.81 186 TYR A O 1
ATOM 1569 N N . GLY A 1 187 ? -11.486 1.958 19.631 1.00 94.19 187 GLY A N 1
ATOM 1570 C CA . GLY A 1 187 ? -12.729 2.715 19.557 1.00 94.19 187 GLY A CA 1
ATOM 1571 C C . GLY A 1 187 ? -13.888 1.915 18.956 1.00 94.19 187 GLY A C 1
ATOM 1572 O O . GLY A 1 187 ? -15.011 2.051 19.429 1.00 94.19 187 GLY A O 1
ATOM 1573 N N . ASN A 1 188 ? -13.638 1.010 18.004 1.00 93.75 188 ASN A N 1
ATOM 1574 C CA . ASN A 1 188 ? -14.681 0.095 17.525 1.00 93.75 188 ASN A CA 1
ATOM 1575 C C . ASN A 1 188 ? -15.072 -0.938 18.595 1.00 93.75 188 ASN A C 1
ATOM 1577 O O . ASN A 1 188 ? -16.261 -1.117 18.849 1.00 93.75 188 ASN A O 1
ATOM 1581 N N . MET A 1 189 ? -14.104 -1.526 19.307 1.00 94.31 189 MET A N 1
ATOM 1582 C CA . MET A 1 189 ? -14.391 -2.422 20.441 1.00 94.31 189 MET A CA 1
ATOM 1583 C C . MET A 1 189 ? -15.198 -1.719 21.543 1.00 94.31 189 MET A C 1
ATOM 1585 O O . MET A 1 189 ? -16.122 -2.297 22.107 1.00 94.31 189 MET A O 1
ATOM 1589 N N . MET A 1 190 ? -14.918 -0.438 21.809 1.00 94.06 190 MET A N 1
ATOM 1590 C CA . MET A 1 190 ? -15.703 0.393 22.729 1.00 94.06 190 MET A CA 1
ATOM 1591 C C . MET A 1 190 ? -17.169 0.549 22.285 1.00 94.06 190 MET A C 1
ATOM 1593 O O . MET A 1 190 ? -18.061 0.599 23.134 1.00 94.06 190 MET A O 1
ATOM 1597 N N . LEU A 1 191 ? -17.433 0.682 20.982 1.00 92.44 191 LEU A N 1
ATOM 1598 C CA . LEU A 1 191 ? -18.797 0.839 20.465 1.00 92.44 191 LEU A CA 1
ATOM 1599 C C . LEU A 1 191 ? -19.612 -0.454 20.559 1.00 92.44 191 LEU A C 1
ATOM 1601 O O . LEU A 1 191 ? -20.812 -0.389 20.821 1.00 92.44 191 LEU A O 1
ATOM 1605 N N . GLU A 1 192 ? -18.968 -1.601 20.350 1.00 92.31 192 GLU A N 1
ATOM 1606 C CA . GLU A 1 192 ? -19.610 -2.920 20.368 1.00 92.31 192 GLU A CA 1
ATOM 1607 C C . GLU A 1 192 ? -19.800 -3.478 21.790 1.00 92.31 192 GLU A C 1
ATOM 1609 O O . GLU A 1 192 ? -20.715 -4.271 22.032 1.00 92.31 192 GLU A O 1
ATOM 1614 N N . GLU A 1 193 ? -18.965 -3.055 22.743 1.00 95.12 193 GLU A N 1
ATOM 1615 C CA . GLU A 1 193 ? -18.981 -3.550 24.119 1.00 95.12 193 GLU A CA 1
ATOM 1616 C C . GLU A 1 193 ? -20.202 -3.056 24.917 1.00 95.12 193 GLU A C 1
ATOM 1618 O O . GLU A 1 193 ? -20.554 -1.870 24.935 1.00 95.12 193 GLU A O 1
ATOM 1623 N N . LYS A 1 194 ? -20.838 -3.997 25.625 1.00 93.38 194 LYS A N 1
ATOM 1624 C CA . LYS A 1 194 ? -22.024 -3.764 26.462 1.00 93.38 194 LYS A CA 1
ATOM 1625 C C . LYS A 1 194 ? -21.662 -3.552 27.926 1.00 93.38 194 LYS A C 1
ATOM 1627 O O . LYS A 1 194 ? -22.390 -2.855 28.629 1.00 93.38 194 LYS A O 1
ATOM 1632 N N . ASP A 1 195 ? -20.578 -4.165 28.390 1.00 96.75 195 ASP A N 1
ATOM 1633 C CA . ASP A 1 195 ? -20.108 -4.013 29.762 1.00 96.75 195 ASP A CA 1
ATOM 1634 C C . ASP A 1 195 ? -19.476 -2.631 29.979 1.00 96.75 195 ASP A C 1
ATOM 1636 O O . ASP A 1 195 ? -18.531 -2.243 29.290 1.00 96.75 195 ASP A O 1
ATOM 164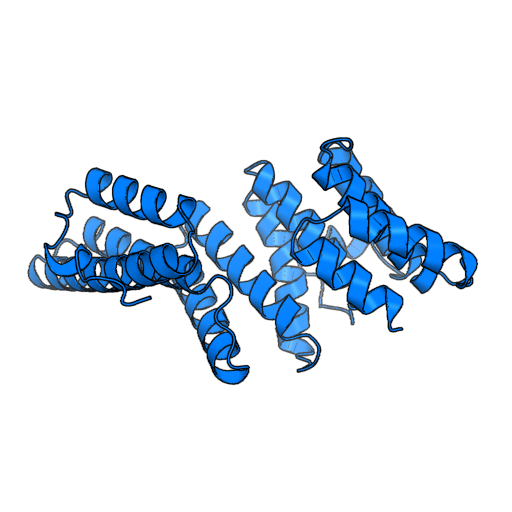0 N N . CYS A 1 196 ? -19.989 -1.879 30.954 1.00 92.06 196 CYS A N 1
ATOM 1641 C CA . CYS A 1 196 ? -19.550 -0.506 31.204 1.00 92.06 196 CYS A CA 1
ATOM 1642 C C . CYS A 1 196 ? -18.065 -0.412 31.585 1.00 92.06 196 CYS A C 1
ATOM 1644 O O . CYS A 1 196 ? -17.390 0.527 31.164 1.00 92.06 196 CYS A O 1
ATOM 1646 N N . GLU A 1 197 ? -17.544 -1.364 32.366 1.00 94.12 197 GLU A N 1
ATOM 1647 C CA . GLU A 1 197 ? -16.156 -1.321 32.834 1.00 94.12 197 GLU A CA 1
ATOM 1648 C C . GLU A 1 197 ? -15.182 -1.600 31.684 1.00 94.12 197 GLU A C 1
ATOM 1650 O O . GLU A 1 197 ? -14.205 -0.872 31.492 1.00 94.12 197 GLU A O 1
ATOM 1655 N N . LYS A 1 198 ? -15.458 -2.627 30.872 1.00 93.75 198 LYS A N 1
ATOM 1656 C CA . LYS A 1 198 ? -14.661 -2.930 29.675 1.00 93.75 198 LYS A CA 1
ATOM 1657 C C . LYS A 1 198 ? -14.742 -1.824 28.634 1.00 93.75 198 LYS A C 1
ATOM 1659 O O . LYS A 1 198 ? -13.716 -1.451 28.067 1.00 93.75 198 LYS A O 1
ATOM 1664 N N . LYS A 1 199 ? -15.932 -1.265 28.417 1.00 93.00 199 LYS A N 1
ATOM 1665 C CA . LYS A 1 199 ? -16.129 -0.140 27.504 1.00 93.00 199 LYS A CA 1
ATOM 1666 C C . LYS A 1 199 ? -15.266 1.058 27.892 1.00 93.00 199 LYS A C 1
ATOM 1668 O O . LYS A 1 199 ? -14.615 1.645 27.030 1.00 93.00 199 LYS A O 1
ATOM 1673 N N . GLU A 1 200 ? -15.205 1.386 29.181 1.00 91.38 200 GLU A N 1
ATOM 1674 C CA . GLU A 1 200 ? -14.349 2.464 29.678 1.00 91.38 200 GLU A CA 1
ATOM 1675 C C . GLU A 1 200 ? -12.857 2.148 29.479 1.00 91.38 200 GLU A C 1
ATOM 1677 O O . GLU A 1 200 ? -12.099 3.013 29.041 1.00 91.38 200 GLU A O 1
ATOM 1682 N N . LYS A 1 201 ? -12.429 0.892 29.680 1.00 93.94 201 LYS A N 1
ATOM 1683 C CA . LYS A 1 201 ? -11.051 0.467 29.364 1.00 93.94 201 LYS A CA 1
ATOM 1684 C C . LYS A 1 201 ? -10.721 0.658 27.880 1.00 93.94 201 LYS A C 1
ATOM 1686 O O . LYS A 1 201 ? -9.678 1.224 27.560 1.00 93.94 201 LYS A O 1
ATOM 1691 N N . TYR A 1 202 ? -11.615 0.263 26.973 1.00 94.12 202 TYR A N 1
ATOM 1692 C CA . TYR A 1 202 ? -11.424 0.481 25.536 1.00 94.12 202 TYR A CA 1
ATOM 1693 C C . TYR A 1 202 ? -11.386 1.965 25.163 1.00 94.12 202 TYR A C 1
ATOM 1695 O O . TYR A 1 202 ? -10.534 2.369 24.369 1.00 94.12 202 TYR A O 1
ATOM 1703 N N . LYS A 1 203 ? -12.233 2.796 25.782 1.00 92.69 203 LYS A N 1
ATOM 1704 C CA . LYS A 1 203 ? -12.197 4.256 25.617 1.00 92.69 203 LYS A CA 1
ATOM 1705 C C . LYS A 1 203 ? -10.842 4.835 26.028 1.00 92.69 203 LYS A C 1
ATOM 1707 O O . LYS A 1 203 ? -10.266 5.638 25.294 1.00 92.69 203 LYS A O 1
ATOM 1712 N N . GLN A 1 204 ? -10.310 4.409 27.173 1.00 91.69 204 GLN A N 1
ATOM 1713 C CA . GLN A 1 204 ? -8.999 4.839 27.666 1.00 91.69 204 GLN A CA 1
ATOM 1714 C C . GLN A 1 204 ? -7.871 4.424 26.715 1.00 91.69 204 GLN A C 1
ATOM 1716 O O . GLN A 1 204 ? -7.043 5.262 26.353 1.00 91.69 204 GLN A O 1
ATOM 1721 N N . SER A 1 205 ? -7.871 3.172 26.245 1.00 94.19 205 SER A N 1
ATOM 1722 C CA . SER A 1 205 ? -6.899 2.696 25.253 1.00 94.19 205 SER A CA 1
ATOM 1723 C C . SER A 1 205 ? -6.987 3.482 23.943 1.00 94.19 205 SER A C 1
ATOM 1725 O O . SER A 1 205 ? -5.969 3.974 23.458 1.00 94.19 205 SER A O 1
ATOM 1727 N N . CYS A 1 206 ? -8.193 3.676 23.399 1.00 94.50 206 CYS A N 1
ATOM 1728 C CA . CYS A 1 206 ? -8.426 4.481 22.197 1.00 94.50 206 CYS A CA 1
ATOM 1729 C C . CYS A 1 206 ? -7.835 5.890 22.348 1.00 94.50 206 CYS A C 1
ATOM 1731 O O . CYS A 1 206 ? -7.090 6.352 21.483 1.00 94.50 206 CYS A O 1
ATOM 1733 N N . ASN A 1 207 ? -8.109 6.550 23.476 1.00 92.06 207 ASN A N 1
ATOM 1734 C CA . ASN A 1 207 ? -7.583 7.878 23.777 1.00 92.06 207 ASN A CA 1
ATOM 1735 C C . ASN A 1 207 ? -6.060 7.921 23.836 1.00 92.06 207 ASN A C 1
ATOM 1737 O O . ASN A 1 207 ? -5.448 8.831 23.273 1.00 92.06 207 ASN A O 1
ATOM 1741 N N . GLN A 1 208 ? -5.443 6.935 24.483 1.00 92.94 208 GLN A N 1
ATOM 1742 C CA . GLN A 1 208 ? -3.993 6.845 24.577 1.00 92.94 208 GLN A CA 1
ATOM 1743 C C . GLN A 1 208 ? -3.344 6.718 23.192 1.00 92.94 208 GLN A C 1
ATOM 1745 O O . GLN A 1 208 ? -2.403 7.456 22.891 1.00 92.94 208 GLN A O 1
ATOM 1750 N N . PHE A 1 209 ? -3.853 5.828 22.335 1.00 95.25 209 PHE A N 1
ATOM 1751 C CA . PHE A 1 209 ? -3.313 5.643 20.985 1.00 95.25 209 PHE A CA 1
ATOM 1752 C C . PHE A 1 209 ? -3.572 6.854 20.085 1.00 95.25 209 PHE A C 1
ATOM 1754 O O . PHE A 1 209 ? -2.665 7.291 19.378 1.00 95.25 209 PHE A O 1
ATOM 1761 N N . PHE A 1 210 ? -4.761 7.461 20.144 1.00 94.62 210 PHE A N 1
ATOM 1762 C CA . PHE A 1 210 ? -5.046 8.693 19.403 1.00 94.62 210 PHE A CA 1
ATOM 1763 C C . PHE A 1 210 ? -4.129 9.836 19.821 1.00 94.62 210 PHE A C 1
ATOM 1765 O O . PHE A 1 210 ? -3.592 10.519 18.954 1.00 94.62 210 PHE A O 1
ATOM 1772 N N . ARG A 1 211 ? -3.858 9.988 21.119 1.00 91.50 211 ARG A N 1
ATOM 1773 C CA . ARG A 1 211 ? -2.894 10.973 21.614 1.00 91.50 211 ARG A CA 1
ATOM 1774 C C . ARG A 1 211 ? -1.486 10.720 21.076 1.00 91.50 211 ARG A C 1
ATOM 1776 O O . ARG A 1 211 ? -0.879 11.623 20.508 1.00 91.50 211 ARG A O 1
ATOM 1783 N N . GLN A 1 212 ? -0.971 9.496 21.205 1.00 93.06 212 GLN A N 1
ATOM 1784 C CA . GLN A 1 212 ? 0.356 9.137 20.684 1.00 93.06 212 GLN A CA 1
ATOM 1785 C C . GLN A 1 212 ? 0.461 9.397 19.177 1.00 93.06 212 GLN A C 1
ATOM 1787 O O . GLN A 1 212 ? 1.422 10.009 18.709 1.00 93.06 212 GLN A O 1
ATOM 1792 N N . SER A 1 213 ? -0.560 8.979 18.427 1.00 94.56 213 SER A N 1
ATOM 1793 C CA . SER A 1 213 ? -0.644 9.211 16.991 1.00 94.56 213 SER A CA 1
ATOM 1794 C C . SER A 1 213 ? -0.674 10.700 16.653 1.00 94.56 213 SER A C 1
ATOM 1796 O O . SER A 1 213 ? 0.025 11.123 15.737 1.00 94.56 213 SER A O 1
ATOM 1798 N N . TYR A 1 214 ? -1.440 11.505 17.391 1.00 93.31 214 TYR A N 1
ATOM 1799 C CA . TYR A 1 214 ? -1.549 12.945 17.172 1.00 93.31 214 TYR A CA 1
ATOM 1800 C C . TYR A 1 214 ? -0.223 13.671 17.433 1.00 93.31 214 TYR A C 1
ATOM 1802 O O . TYR A 1 214 ? 0.184 14.516 16.632 1.00 93.31 214 TYR A O 1
ATOM 1810 N N . CYS A 1 215 ? 0.484 13.316 18.513 1.00 91.44 215 CYS A N 1
ATOM 1811 C CA . CYS A 1 215 ? 1.807 13.865 18.817 1.00 91.44 215 CYS A CA 1
ATOM 1812 C C . CYS A 1 215 ? 2.810 13.557 17.698 1.00 91.44 215 CYS A C 1
ATOM 1814 O O . CYS A 1 215 ? 3.495 14.459 17.221 1.00 91.44 215 CYS A O 1
ATOM 1816 N N . LEU A 1 216 ? 2.860 12.305 17.233 1.00 91.56 216 LEU A N 1
ATOM 1817 C CA . LEU A 1 216 ? 3.737 11.914 16.128 1.00 91.56 216 LEU A CA 1
ATOM 1818 C C . LEU A 1 216 ? 3.334 12.589 14.816 1.00 91.56 216 LEU A C 1
ATOM 1820 O O . LEU A 1 216 ? 4.192 13.096 14.104 1.00 91.56 216 LEU A O 1
ATOM 1824 N N . ALA A 1 217 ? 2.041 12.638 14.498 1.00 91.81 217 ALA A N 1
ATOM 1825 C CA . ALA A 1 217 ? 1.554 13.316 13.302 1.00 91.81 217 ALA A CA 1
ATOM 1826 C C . ALA A 1 217 ? 1.929 14.803 13.310 1.00 91.81 217 ALA A C 1
ATOM 1828 O O . ALA A 1 217 ? 2.318 15.341 12.284 1.00 91.81 217 ALA A O 1
ATOM 1829 N N . SER A 1 218 ? 1.886 15.450 14.473 1.00 90.56 218 SER A N 1
ATOM 1830 C CA . SER A 1 218 ? 2.306 16.843 14.625 1.00 90.56 218 SER A CA 1
ATOM 1831 C C . SER A 1 218 ? 3.823 17.025 14.479 1.00 90.56 218 SER A C 1
ATOM 1833 O O . SER A 1 218 ? 4.251 18.025 13.915 1.00 90.56 218 SER A O 1
ATOM 1835 N N . LEU A 1 219 ? 4.635 16.059 14.926 1.00 90.12 219 LEU A N 1
ATOM 1836 C CA . LEU A 1 219 ? 6.090 16.059 14.717 1.00 90.12 219 LEU A CA 1
ATOM 1837 C C . LEU A 1 219 ? 6.466 15.896 13.233 1.00 90.12 219 LEU A C 1
ATOM 1839 O O . LEU A 1 219 ? 7.417 16.518 12.772 1.00 90.12 219 LEU A O 1
ATOM 1843 N N . TYR A 1 220 ? 5.721 15.068 12.495 1.00 86.88 220 TYR A N 1
ATOM 1844 C CA . TYR A 1 220 ? 5.939 14.798 11.067 1.00 86.88 220 TYR A CA 1
ATOM 1845 C C . TYR A 1 220 ? 5.135 15.707 10.124 1.00 86.88 220 TYR A C 1
ATOM 1847 O O . TYR A 1 220 ? 5.133 15.462 8.920 1.00 86.88 220 TYR A O 1
ATOM 1855 N N . GLU A 1 221 ? 4.436 16.715 10.655 1.00 89.31 221 GLU A N 1
ATOM 1856 C CA . GLU A 1 221 ? 3.572 17.630 9.888 1.00 89.31 221 GLU A CA 1
ATOM 1857 C C . GLU A 1 221 ? 2.500 16.899 9.036 1.00 89.31 221 GLU A C 1
ATOM 1859 O O . GLU A 1 221 ? 2.089 17.347 7.965 1.00 89.31 221 GLU A O 1
ATOM 1864 N N . ASP A 1 222 ? 2.007 15.754 9.522 1.00 87.56 222 ASP A N 1
ATOM 1865 C CA . ASP A 1 222 ? 0.971 14.944 8.874 1.00 87.56 222 ASP A CA 1
ATOM 1866 C C . ASP A 1 222 ? -0.440 15.402 9.279 1.00 87.56 222 ASP A C 1
ATOM 1868 O O . ASP A 1 222 ? -1.113 14.810 10.132 1.00 87.56 222 ASP A O 1
ATOM 1872 N N . GLU A 1 223 ? -0.918 16.466 8.634 1.00 91.75 223 GLU A N 1
ATOM 1873 C CA . GLU A 1 223 ? -2.251 17.024 8.900 1.00 91.75 223 GLU A CA 1
ATOM 1874 C C . GLU A 1 223 ? -3.399 16.061 8.564 1.00 91.75 223 GLU A C 1
ATOM 1876 O O . GLU A 1 223 ? -4.472 16.146 9.165 1.00 91.75 223 GLU A O 1
ATOM 1881 N N . LYS A 1 224 ? -3.190 15.095 7.657 1.00 91.12 224 LYS A N 1
ATOM 1882 C CA . LYS A 1 224 ? -4.234 14.120 7.303 1.00 91.12 224 LYS A CA 1
ATOM 1883 C C . LYS A 1 224 ? -4.601 13.261 8.508 1.00 91.12 224 LYS A C 1
ATOM 1885 O O . LYS A 1 224 ? -5.780 13.083 8.798 1.00 91.12 224 LYS A O 1
ATOM 1890 N N . VAL A 1 225 ? -3.600 12.763 9.234 1.00 92.00 225 VAL A N 1
ATOM 1891 C CA . VAL A 1 225 ? -3.818 11.936 10.432 1.00 92.00 225 VAL A CA 1
ATOM 1892 C C . VAL A 1 225 ? -4.427 12.748 11.564 1.00 92.00 225 VAL A C 1
ATOM 1894 O O . VAL A 1 225 ? -5.316 12.258 12.257 1.00 92.00 225 VAL A O 1
ATOM 1897 N N . LYS A 1 226 ? -3.990 13.998 11.737 1.00 93.00 226 LYS A N 1
ATOM 1898 C CA . LYS A 1 226 ? -4.559 14.888 12.756 1.00 93.00 226 LYS A CA 1
ATOM 1899 C C . LYS A 1 226 ? -6.051 15.116 12.528 1.00 93.00 226 LYS A C 1
ATOM 1901 O O . LYS A 1 226 ? -6.820 15.004 13.478 1.00 93.00 226 LYS A O 1
ATOM 1906 N N . ASN A 1 227 ? -6.456 15.378 11.286 1.00 93.50 227 ASN A N 1
ATOM 1907 C CA . ASN A 1 227 ? -7.866 15.551 10.939 1.00 93.50 227 ASN A CA 1
ATOM 1908 C C . ASN A 1 227 ? -8.653 14.246 11.109 1.00 93.50 227 ASN A C 1
ATOM 1910 O O . ASN A 1 227 ? -9.690 14.258 11.757 1.00 93.50 227 ASN A O 1
ATOM 1914 N N . LEU A 1 228 ? -8.109 13.105 10.666 1.00 92.19 228 LEU A N 1
ATOM 1915 C CA . LEU A 1 228 ? -8.739 11.796 10.885 1.00 92.19 228 LEU A CA 1
ATOM 1916 C C . LEU A 1 228 ? -9.006 11.508 12.370 1.00 92.19 228 LEU A C 1
ATOM 1918 O O . LEU A 1 228 ? -10.068 10.998 12.714 1.00 92.19 228 LEU A O 1
ATOM 1922 N N . ILE A 1 229 ? -8.067 11.836 13.261 1.00 93.25 229 ILE A N 1
ATOM 1923 C CA . ILE A 1 229 ? -8.252 11.659 14.710 1.00 93.25 229 ILE A CA 1
ATOM 1924 C C . ILE A 1 229 ? -9.376 12.553 15.232 1.00 93.25 229 ILE A C 1
ATOM 1926 O O . ILE A 1 229 ? -10.208 12.076 16.004 1.00 93.25 229 ILE A O 1
ATOM 1930 N N . LYS A 1 230 ? -9.410 13.824 14.816 1.00 91.62 230 LYS A N 1
ATOM 1931 C CA . LYS A 1 230 ? -10.459 14.774 15.216 1.00 91.62 230 LYS A CA 1
ATOM 1932 C C . LYS A 1 230 ? -11.838 14.293 14.774 1.00 91.62 230 LYS A C 1
ATOM 1934 O O . LYS A 1 230 ? -12.724 14.170 15.615 1.00 91.62 230 LYS A O 1
ATOM 1939 N N . ASP A 1 231 ? -11.971 13.910 13.507 1.00 92.44 231 ASP A N 1
ATOM 1940 C CA . ASP A 1 231 ? -13.226 13.419 12.937 1.00 92.44 231 ASP A CA 1
ATOM 1941 C C . ASP A 1 231 ? -13.724 12.161 13.671 1.00 92.44 231 ASP A C 1
ATOM 1943 O O . ASP A 1 231 ? -14.909 12.038 13.982 1.00 92.44 231 ASP A O 1
ATOM 1947 N N . GLN A 1 232 ? -12.828 11.215 13.995 1.00 92.25 232 GLN A N 1
ATOM 1948 C CA . GLN A 1 232 ? -13.216 10.005 14.734 1.00 92.25 232 GLN A CA 1
ATOM 1949 C C . GLN A 1 232 ? -13.590 10.299 16.188 1.00 92.25 232 GLN A C 1
ATOM 1951 O O . GLN A 1 232 ? -14.537 9.708 16.705 1.00 92.25 232 GLN A O 1
ATOM 1956 N N . ARG A 1 233 ? -12.876 11.212 16.856 1.00 90.88 233 ARG A N 1
ATOM 1957 C CA . ARG A 1 233 ? -13.214 11.639 18.220 1.00 90.88 233 ARG A CA 1
ATOM 1958 C C . ARG A 1 233 ? -14.595 12.278 18.275 1.00 90.88 233 ARG A C 1
ATOM 1960 O O . ARG A 1 233 ? -15.390 11.898 19.131 1.00 90.88 233 ARG A O 1
ATOM 1967 N N . GLU A 1 234 ? -14.895 13.173 17.337 1.00 90.69 234 GLU A N 1
ATOM 1968 C CA . GLU A 1 234 ? -16.214 13.796 17.215 1.00 90.69 234 GLU A CA 1
ATOM 1969 C C . GLU A 1 234 ? -17.294 12.738 16.966 1.00 90.69 234 GLU A C 1
ATOM 1971 O O . GLU A 1 234 ? -18.269 12.657 17.714 1.00 90.69 234 GLU A O 1
ATOM 1976 N N . LYS A 1 235 ? -17.075 11.850 15.986 1.00 91.56 235 LYS A N 1
ATOM 1977 C CA . LYS A 1 235 ? -18.003 10.761 15.651 1.00 91.56 235 LYS A CA 1
ATOM 1978 C C . LYS A 1 235 ? -18.321 9.860 16.847 1.00 91.56 235 LYS A C 1
ATOM 1980 O O . LYS A 1 235 ? -19.432 9.341 16.948 1.00 91.56 235 LYS A O 1
ATOM 1985 N N . TRP A 1 236 ? -17.350 9.631 17.724 1.00 91.25 236 TRP A N 1
ATOM 1986 C CA . TRP A 1 236 ? -17.480 8.723 18.862 1.00 91.25 236 TRP A CA 1
ATOM 1987 C C . TRP A 1 236 ? -17.771 9.422 20.193 1.00 91.25 236 TRP A C 1
ATOM 1989 O O . TRP A 1 236 ? -17.879 8.742 21.214 1.00 91.25 236 TRP A O 1
ATOM 1999 N N . GLY A 1 237 ? -17.914 10.752 20.204 1.00 86.25 237 GLY A N 1
ATOM 2000 C CA . GLY A 1 237 ? -18.151 11.523 21.427 1.00 86.25 237 GLY A CA 1
ATOM 2001 C C . GLY A 1 237 ? -17.005 11.405 22.438 1.00 86.25 237 GLY A C 1
ATOM 2002 O O . GLY A 1 237 ? -17.234 11.334 23.646 1.00 86.25 237 GLY A O 1
ATOM 2003 N N . ILE A 1 238 ? -15.769 11.313 21.949 1.00 81.56 238 ILE A N 1
ATOM 2004 C CA . ILE A 1 238 ? -14.567 11.219 22.774 1.00 81.56 238 ILE A CA 1
ATOM 2005 C C . ILE A 1 238 ? -13.982 12.626 22.926 1.00 81.56 238 ILE A C 1
ATOM 2007 O O . ILE A 1 238 ? -13.484 13.198 21.961 1.00 81.56 238 ILE A O 1
ATOM 2011 N N . GLU A 1 239 ? -14.039 13.179 24.138 1.00 75.31 239 GLU A N 1
ATOM 2012 C CA . GLU A 1 239 ? -13.502 14.512 24.431 1.00 75.31 239 GLU A CA 1
ATOM 2013 C C . GLU A 1 239 ? -11.987 14.591 24.183 1.00 75.31 239 GLU A C 1
ATOM 2015 O O . GLU A 1 239 ? -11.233 13.673 24.525 1.00 75.31 239 GLU A O 1
ATO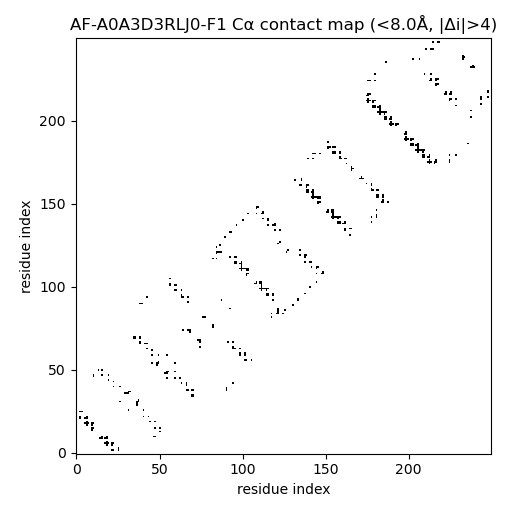M 2020 N N . GLU A 1 240 ? -11.531 15.711 23.612 1.00 64.50 240 GLU A N 1
ATOM 2021 C CA . GLU A 1 240 ? -10.103 16.014 23.530 1.00 64.50 240 GLU A CA 1
ATOM 2022 C C . GLU A 1 240 ? -9.546 16.196 24.942 1.00 64.50 240 GLU A C 1
ATOM 2024 O O . GLU A 1 240 ? -10.014 17.024 25.724 1.00 64.50 240 GLU A O 1
ATOM 2029 N N . THR A 1 241 ? -8.523 15.423 25.295 1.00 57.16 241 THR A N 1
ATOM 2030 C CA . THR A 1 241 ? -7.871 15.609 26.590 1.00 57.16 241 THR A CA 1
ATOM 2031 C C . THR A 1 241 ? -6.938 16.819 26.517 1.00 57.16 241 THR A C 1
ATOM 2033 O O . THR A 1 241 ? -6.132 16.917 25.595 1.00 57.16 241 THR A O 1
ATOM 2036 N N . ASN A 1 242 ? -6.954 17.696 27.530 1.00 47.41 242 ASN A N 1
ATOM 2037 C CA . ASN A 1 242 ? -6.071 18.878 27.643 1.00 47.41 242 ASN A CA 1
ATOM 2038 C C . ASN A 1 242 ? -4.559 18.576 27.483 1.00 47.41 242 ASN A C 1
ATOM 2040 O O . ASN A 1 242 ? -3.750 19.480 27.297 1.00 47.41 242 ASN A O 1
ATOM 2044 N N . CYS A 1 243 ? -4.158 17.305 27.542 1.00 44.56 243 CYS A N 1
ATOM 2045 C CA . CYS A 1 243 ? -2.788 16.832 27.347 1.00 44.56 243 CYS A CA 1
ATOM 2046 C C . CYS A 1 243 ? -2.381 16.657 25.864 1.00 44.56 243 CYS A C 1
ATOM 2048 O O . CYS A 1 243 ? -1.257 16.227 25.593 1.00 44.56 243 CYS A O 1
ATOM 2050 N N . ASP A 1 244 ? -3.265 16.984 24.917 1.00 47.34 244 ASP A N 1
ATOM 2051 C CA . ASP A 1 244 ? -2.968 17.092 23.479 1.00 47.34 244 ASP A CA 1
ATOM 2052 C C . ASP A 1 244 ? -2.347 18.464 23.115 1.00 47.34 244 ASP A C 1
ATOM 2054 O O . ASP A 1 244 ? -1.887 18.671 21.994 1.00 47.34 244 ASP A O 1
ATOM 2058 N N . GLN A 1 245 ? -2.276 19.384 24.090 1.00 48.88 245 GLN A N 1
ATOM 2059 C CA . GLN A 1 245 ? -1.611 20.694 24.010 1.00 48.88 245 GLN A CA 1
ATOM 2060 C C . GLN A 1 245 ? -0.168 20.684 24.545 1.00 48.88 245 GLN A C 1
ATOM 2062 O O . GLN A 1 245 ? 0.401 21.746 24.800 1.00 48.88 245 GLN A O 1
ATOM 2067 N N . VAL A 1 246 ? 0.438 19.509 24.768 1.00 45.53 246 VAL A N 1
ATOM 2068 C CA . VAL A 1 246 ? 1.839 19.452 25.216 1.00 45.53 246 VAL A CA 1
ATOM 2069 C C . VAL A 1 246 ? 2.711 20.083 24.124 1.00 45.53 246 VAL A C 1
ATOM 2071 O O . VAL A 1 246 ? 2.651 19.620 22.982 1.00 45.53 246 VAL A O 1
ATOM 2074 N N . PRO A 1 247 ? 3.507 21.125 24.438 1.00 43.91 247 PRO A N 1
ATOM 2075 C CA . PRO A 1 247 ? 4.413 21.719 23.472 1.00 43.91 247 PRO A CA 1
ATOM 2076 C C . PRO A 1 247 ? 5.318 20.623 22.928 1.00 43.91 247 PRO A C 1
ATOM 2078 O O . PRO A 1 247 ? 6.052 19.975 23.677 1.00 43.91 247 PRO A O 1
ATOM 2081 N N . ILE A 1 248 ? 5.257 20.402 21.620 1.00 46.78 248 ILE A N 1
ATOM 2082 C CA . ILE A 1 248 ? 6.288 19.642 20.932 1.00 46.78 248 ILE A CA 1
ATOM 2083 C C . ILE A 1 248 ? 7.501 20.558 20.968 1.00 46.78 248 ILE A C 1
ATOM 2085 O O . ILE A 1 248 ? 7.567 21.538 20.225 1.00 46.78 248 ILE A O 1
ATOM 2089 N N . TYR A 1 249 ? 8.401 20.314 21.919 1.00 37.75 249 TYR A N 1
ATOM 2090 C CA . TYR A 1 249 ? 9.697 20.972 21.926 1.00 37.75 249 TYR A CA 1
ATOM 2091 C C . TYR A 1 249 ? 10.395 20.563 20.625 1.00 37.75 249 TYR A C 1
ATOM 2093 O O . TYR A 1 249 ? 10.699 19.385 20.435 1.00 37.75 249 TYR A O 1
ATOM 2101 N N . LYS A 1 250 ? 10.502 21.528 19.704 1.00 36.69 250 LYS A N 1
ATOM 2102 C CA . LYS A 1 250 ? 11.241 21.404 18.445 1.00 36.69 250 LYS A CA 1
ATOM 2103 C C . LYS A 1 250 ? 12.721 21.167 18.709 1.00 36.69 250 LYS A C 1
ATOM 2105 O O . LYS A 1 250 ? 13.242 21.796 19.658 1.00 36.69 250 LYS A O 1
#

Foldseek 3Di:
DVLLVVLVVCLVVLVLVSSVVSLVVVVVVDDCVQLVSVLSSVLSVLSSCVSVVNADLVRLLVSLLVSCVSPPVDSVLLVDDPDQADDDDPSNLVSLQVNLVSCVVVVVLVRSLSSLVNSVNNCVVPPDPVCLVSLLVSLLSQLVSCVSVVVLVSSLVSLVVSVVSCVVVVHCPCNLVSLLSNLSSLLVVLVPDPDPVSSVVSLVSSLVSLLVSLLVCVVVVPVVSVVVSVVVCVVSVNDDDPVSPDDPPD

Sequence (250 aa):
QELRWEIDFYIGIHKVNEAEQLLNLLKKKIDLTNPYNEQYIKKVELFIRDERNEVSCEKYIEESLALLALTLDDVERLKEEGDESGFFTREEITLLMGIGCIYHKNKQYDQALKYYKKVERYFSDFYQMSSAGLYRTLLYNLSQVYGLLGQYEKSMEKSIDSILIDMLYQQSNGLCRKIFNIGWYYGNMMLEEKDCEKKEKYKQSCNQFFRQSYCLASLYEDEKVKNLIKDQREKWGIEETNCDQVPIYK